Protein AF-A0A1H7I1H9-F1 (afdb_monomer)

Mean predicted aligned error: 9.85 Å

Radius of gyration: 23.79 Å; Cα contacts (8 Å, |Δi|>4): 154; chains: 1; bounding box: 62×58×61 Å

pLDDT: mean 84.15, std 16.09, range [34.62, 98.25]

Secondary structure (DSSP, 8-state):
---------SS-GGGS-HHHHHT-TTTHHHHHHHHHHHHHHHHHHHHHHHHHHHHHHHHHT--TTHHHHHHHHHHHHTEETTEE-HHHHHHHHHHHHHHH-S---HHHHHHHHHTS-----GGGGGGGGTT--HHHHHHHHHHHHHHHTTTSS--HHHHHHHHHHHHHTT--HHHHHHHHHHHH--

Foldseek 3Di:
DDDDDPPPPPDPPPPDDVVVLVPDPVCVVVVVVVVVVVVVVVVVVVVLLVVLLVVLCVLLVDDPDLLSLLLLLLLQLQDDPPDGNVLLLVLSQVLSCVSPVDNDDSVSSPVNSVSRDNDQALCSLLSVQPPDDPVSLLSSLVSSVRSNPRVHDHDPVSVVNSVSSCSSNVPDPVNVVVVVVVVVVD

Nearest PDB structures (foldseek):
  2h5n-assembly1_C  TM=6.038E-01  e=9.454E-01  Porphyromonas gingivalis
  2h5n-assembly1_B  TM=7.014E-01  e=1.534E+00  Porphyromonas gingivalis
  5iz2-assembly1_B  TM=3.028E-01  e=4.903E+00  Trichonephila clavipes
  3lrd-assembly1_B  TM=3.155E-01  e=5.402E+00  Euprosthenops australis

Sequence (186 aa):
MAGEGWHTSFLGPLSEPVWRWLDSPAMLPAIAIAVAVVGLCVLVAGNLRMRRRHARLAISGLRNGARFRVVDAMCHAVWDGRTINTVRVKRALQIARDTTGMDFTSMHMQEMAQRADRIIIPINFNWMREDLNREEKLLIFNATLSVLLADGPMGRSDRVFLRTLARGLRLGRTDLRALARLITTS

Organism: NCBI:txid188906

Solvent-accessible surface area (backbone atoms only — not comparable to full-atom values): 10703 Å² total; per-residue (Å²): 136,87,81,88,78,87,76,74,67,90,66,58,82,86,76,59,66,70,68,68,53,71,73,35,81,80,40,53,62,56,52,52,50,53,51,50,51,50,52,49,53,52,51,54,52,50,51,52,50,51,53,34,50,51,51,38,38,61,69,65,71,46,66,95,47,69,67,39,44,33,48,53,49,27,31,54,41,22,50,54,95,92,44,76,38,65,56,18,42,54,46,39,46,52,52,42,27,76,71,63,73,47,92,72,47,72,62,53,50,50,57,34,28,73,49,40,75,85,74,88,50,36,75,79,33,40,75,72,32,66,98,52,57,72,66,54,46,48,49,29,52,48,55,24,52,54,21,47,45,57,81,41,85,68,54,72,66,55,53,52,49,51,55,29,48,34,55,16,50,66,58,49,72,69,60,54,49,56,50,56,48,62,67,73,78,110

InterPro domains:
  IPR029024 TerB-like [SSF158682] (106-181)

Structure (mmCIF, N/CA/C/O backbone):
data_AF-A0A1H7I1H9-F1
#
_entry.id   AF-A0A1H7I1H9-F1
#
loop_
_atom_site.group_PDB
_atom_site.id
_atom_site.type_symbol
_atom_site.label_atom_id
_atom_site.label_alt_id
_atom_site.label_comp_id
_atom_site.label_asym_id
_atom_site.label_entity_id
_atom_site.label_seq_id
_atom_site.pdbx_PDB_ins_code
_atom_site.Cartn_x
_atom_site.Cartn_y
_atom_site.Cartn_z
_atom_site.occupancy
_atom_site.B_iso_or_equiv
_atom_site.auth_seq_id
_atom_site.auth_comp_id
_atom_site.auth_asym_id
_atom_site.auth_atom_id
_atom_site.pdbx_PDB_model_num
ATOM 1 N N . MET A 1 1 ? 37.834 43.389 -44.367 1.00 42.53 1 MET A N 1
ATOM 2 C CA . MET A 1 1 ? 38.328 42.005 -44.230 1.00 42.53 1 MET A CA 1
ATOM 3 C C . MET A 1 1 ? 37.518 41.339 -43.127 1.00 42.53 1 MET A C 1
ATOM 5 O O . MET A 1 1 ? 37.772 41.588 -41.959 1.00 42.53 1 MET A O 1
ATOM 9 N N . ALA A 1 2 ? 36.450 40.638 -43.519 1.00 39.50 2 ALA A N 1
ATOM 10 C CA . ALA A 1 2 ? 35.666 39.743 -42.661 1.00 39.50 2 ALA A CA 1
ATOM 11 C C . ALA A 1 2 ? 36.522 38.486 -42.394 1.00 39.50 2 ALA A C 1
ATOM 13 O O . ALA A 1 2 ? 37.281 38.107 -43.275 1.00 39.50 2 ALA A O 1
ATOM 14 N N . GLY A 1 3 ? 36.549 37.834 -41.235 1.00 44.22 3 GLY A N 1
ATOM 15 C CA . GLY A 1 3 ? 35.475 37.569 -40.283 1.00 44.22 3 GLY A CA 1
ATOM 16 C C . GLY A 1 3 ? 35.278 36.050 -40.233 1.00 44.22 3 GLY A C 1
ATOM 17 O O . GLY A 1 3 ? 34.223 35.567 -40.625 1.00 44.22 3 GLY A O 1
ATOM 18 N N . GLU A 1 4 ? 36.313 35.290 -39.854 1.00 46.25 4 GLU A N 1
ATOM 19 C CA . GLU A 1 4 ? 36.236 33.826 -39.767 1.00 46.25 4 GLU A CA 1
ATOM 20 C C . GLU A 1 4 ? 35.687 33.410 -38.399 1.00 46.25 4 GLU A C 1
ATOM 22 O O . GLU A 1 4 ? 36.326 33.555 -37.354 1.00 46.25 4 GLU A O 1
ATOM 27 N N . GLY A 1 5 ? 34.436 32.950 -38.430 1.00 42.06 5 GLY A N 1
ATOM 28 C CA . GLY A 1 5 ? 33.666 32.503 -37.283 1.00 42.06 5 GLY A CA 1
ATOM 29 C C . GLY A 1 5 ? 34.183 31.186 -36.717 1.00 42.06 5 GLY A C 1
ATOM 30 O O . GLY A 1 5 ? 34.097 30.133 -37.345 1.00 42.06 5 GLY A O 1
ATOM 31 N N . TRP A 1 6 ? 34.628 31.242 -35.468 1.00 45.03 6 TRP A N 1
ATOM 32 C CA . TRP A 1 6 ? 34.801 30.079 -34.613 1.00 45.03 6 TRP A CA 1
ATOM 33 C C . TRP A 1 6 ? 33.426 29.637 -34.102 1.00 45.03 6 TRP A C 1
ATOM 35 O O . TRP A 1 6 ? 33.011 29.995 -33.004 1.00 45.03 6 TRP A O 1
ATOM 45 N N . HIS A 1 7 ? 32.700 28.864 -34.908 1.00 47.22 7 HIS A N 1
ATOM 46 C CA . HIS A 1 7 ? 31.577 28.062 -34.425 1.00 47.22 7 HIS A CA 1
ATOM 47 C C . HIS A 1 7 ? 32.052 26.625 -34.214 1.00 47.22 7 HIS A C 1
ATOM 49 O O . HIS A 1 7 ? 31.756 25.718 -34.987 1.00 47.22 7 HIS A O 1
ATOM 55 N N . THR A 1 8 ? 32.808 26.407 -33.141 1.00 49.84 8 THR A N 1
ATOM 56 C CA . THR A 1 8 ? 32.900 25.076 -32.549 1.00 49.84 8 THR A CA 1
ATOM 57 C C . THR A 1 8 ? 31.542 24.775 -31.926 1.00 49.84 8 THR A C 1
ATOM 59 O O . THR A 1 8 ? 31.167 25.329 -30.893 1.00 49.84 8 THR A O 1
ATOM 62 N N . SER A 1 9 ? 30.755 23.934 -32.598 1.00 50.00 9 SER A N 1
ATOM 63 C CA . SER A 1 9 ? 29.510 23.397 -32.056 1.00 50.00 9 SER A CA 1
ATOM 64 C C . SER A 1 9 ? 29.816 22.674 -30.746 1.00 50.00 9 SER A C 1
ATOM 66 O O . SER A 1 9 ? 30.270 21.535 -30.728 1.00 50.00 9 SER A O 1
ATOM 68 N N . PHE A 1 10 ? 29.570 23.368 -29.637 1.00 53.66 10 PHE A N 1
ATOM 69 C CA . PHE A 1 10 ? 29.775 22.915 -28.257 1.00 53.66 10 PHE A CA 1
ATOM 70 C C . PHE A 1 10 ? 28.931 21.674 -27.898 1.00 53.66 10 PHE A C 1
ATOM 72 O O . PHE A 1 10 ? 29.123 21.035 -26.868 1.00 53.66 10 PHE A O 1
ATOM 79 N N . LEU A 1 11 ? 27.992 21.316 -28.773 1.00 49.50 11 LEU A N 1
ATOM 80 C CA . LEU A 1 11 ? 27.148 20.139 -28.703 1.00 49.50 11 LEU A CA 1
ATOM 81 C C . LEU A 1 11 ? 27.545 19.229 -29.863 1.00 49.50 11 LEU A C 1
ATOM 83 O O . LEU A 1 11 ? 27.107 19.440 -30.991 1.00 49.50 11 LEU A O 1
ATOM 87 N N . GLY A 1 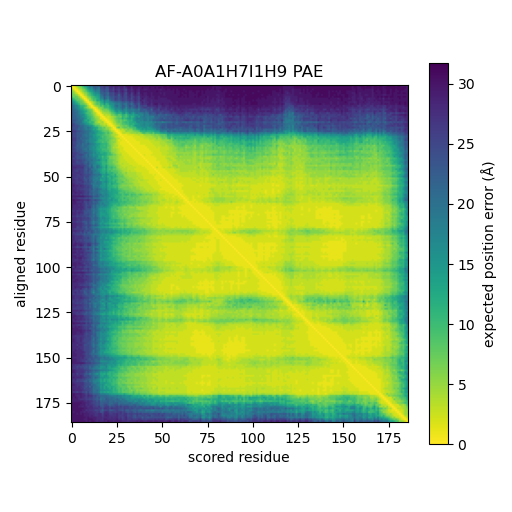12 ? 28.399 18.245 -29.587 1.00 61.34 12 GLY A N 1
ATOM 88 C CA . GLY A 1 12 ? 28.709 17.169 -30.525 1.00 61.34 12 GLY A CA 1
ATOM 89 C C . GLY A 1 12 ? 27.476 16.284 -30.820 1.00 61.34 12 GLY A C 1
ATOM 90 O O . GLY A 1 12 ? 26.373 16.800 -30.981 1.00 61.34 12 GLY A O 1
ATOM 91 N N . PRO A 1 13 ? 27.604 14.947 -30.862 1.00 55.22 13 PRO A N 1
ATOM 92 C CA . PRO A 1 13 ? 26.677 14.029 -31.547 1.00 55.22 13 PRO A CA 1
ATOM 93 C C . PRO A 1 13 ? 25.197 14.035 -31.103 1.00 55.22 13 PRO A C 1
ATOM 95 O O . PRO A 1 13 ? 24.354 13.372 -31.697 1.00 55.22 13 PRO A O 1
ATOM 98 N N . LEU A 1 14 ? 24.860 14.792 -30.065 1.00 55.66 14 LEU A N 1
ATOM 99 C CA . LEU A 1 14 ? 23.522 14.942 -29.504 1.00 55.66 14 LEU A CA 1
ATOM 100 C C . LEU A 1 14 ? 22.586 15.830 -30.347 1.00 55.66 14 LEU A C 1
ATOM 102 O O . LEU A 1 14 ? 21.412 15.952 -30.010 1.00 55.66 14 LEU A O 1
ATOM 106 N N . SER A 1 15 ? 23.091 16.458 -31.415 1.00 63.81 15 SER A N 1
ATOM 107 C CA . SER A 1 15 ? 22.298 17.246 -32.373 1.00 63.81 15 SER A CA 1
ATOM 108 C C . SER A 1 15 ? 21.836 16.450 -33.604 1.00 63.81 15 SER A C 1
ATOM 110 O O . SER A 1 15 ? 21.004 16.940 -34.368 1.00 63.81 15 SER A O 1
ATOM 112 N N . GLU A 1 16 ? 22.327 15.221 -33.797 1.00 59.50 16 GLU A N 1
ATOM 113 C CA . GLU A 1 16 ? 21.908 14.368 -34.911 1.00 59.50 16 GLU A CA 1
ATOM 114 C C . GLU A 1 16 ? 20.594 13.625 -34.594 1.00 59.50 16 GLU A C 1
ATOM 116 O O . GLU A 1 16 ? 20.398 13.154 -33.469 1.00 59.50 16 GLU A O 1
ATOM 121 N N . PRO A 1 17 ? 19.684 13.466 -35.574 1.00 70.56 17 PRO A N 1
ATOM 122 C CA . PRO A 1 17 ? 18.439 12.736 -35.373 1.00 70.56 17 PRO A CA 1
ATOM 123 C C . PRO A 1 17 ? 18.716 11.270 -35.010 1.00 70.56 17 PRO A C 1
ATOM 125 O O . PRO A 1 17 ? 19.469 10.582 -35.697 1.00 70.56 17 PRO A O 1
ATOM 128 N N . VAL A 1 18 ? 18.049 10.774 -33.959 1.00 64.50 18 VAL A N 1
ATOM 129 C CA . VAL A 1 18 ? 18.226 9.423 -33.376 1.00 64.50 18 VAL A CA 1
ATOM 130 C C . VAL A 1 18 ? 18.168 8.295 -34.423 1.00 64.50 18 VAL A C 1
ATOM 132 O O . VAL A 1 18 ? 18.828 7.273 -34.269 1.00 64.50 18 VAL A O 1
ATOM 135 N N . TRP A 1 19 ? 17.447 8.491 -35.529 1.00 66.56 19 TRP A N 1
ATOM 136 C CA . TRP A 1 19 ? 17.329 7.522 -36.623 1.00 66.56 19 TRP A CA 1
ATOM 137 C C . TRP A 1 19 ? 18.656 7.224 -37.344 1.00 66.56 19 TRP A C 1
ATOM 139 O O . TRP A 1 19 ? 18.896 6.074 -37.687 1.00 66.56 19 TRP A O 1
ATOM 149 N N . ARG A 1 20 ? 19.578 8.193 -37.471 1.00 66.19 20 ARG A N 1
ATOM 150 C CA . ARG A 1 20 ? 20.913 7.951 -38.069 1.00 66.19 20 ARG A CA 1
ATOM 151 C C . ARG A 1 20 ? 21.798 7.028 -37.230 1.00 66.19 20 ARG A C 1
ATOM 153 O O . ARG A 1 20 ? 22.670 6.348 -37.762 1.00 66.19 20 ARG A O 1
ATOM 160 N N . TRP A 1 21 ? 21.564 6.989 -35.921 1.00 58.25 21 TRP A N 1
ATOM 161 C CA . TRP A 1 21 ? 22.262 6.097 -34.995 1.00 58.25 21 TRP A CA 1
ATOM 162 C C . TRP A 1 21 ? 21.744 4.660 -35.095 1.00 58.25 21 TRP A C 1
ATOM 164 O O . TRP A 1 21 ? 22.510 3.718 -34.907 1.00 58.25 21 TRP A O 1
ATOM 174 N N . LEU A 1 22 ? 20.459 4.490 -35.422 1.00 60.19 22 LEU A N 1
ATOM 175 C CA . LEU A 1 22 ? 19.812 3.186 -35.592 1.00 60.19 22 LEU A CA 1
ATOM 176 C C . LEU A 1 22 ? 20.249 2.464 -36.879 1.00 60.19 22 LEU A C 1
ATOM 178 O O . LEU A 1 22 ? 20.269 1.236 -36.889 1.00 60.19 22 LEU A O 1
ATOM 182 N N . ASP A 1 23 ? 20.667 3.205 -37.911 1.00 65.50 23 ASP A N 1
ATOM 183 C CA . ASP A 1 23 ? 21.149 2.647 -39.186 1.00 65.50 23 ASP A CA 1
ATOM 184 C C . ASP A 1 23 ? 22.608 2.150 -39.136 1.00 65.50 23 ASP A C 1
ATOM 186 O O . ASP A 1 23 ? 23.081 1.489 -40.062 1.00 65.50 23 ASP A O 1
ATOM 190 N N . SER A 1 24 ? 23.347 2.431 -38.054 1.00 67.19 24 SER A N 1
ATOM 191 C CA . SER A 1 24 ? 24.727 1.961 -37.901 1.00 67.19 24 SER A CA 1
ATOM 192 C C . SER A 1 24 ? 24.777 0.531 -37.339 1.00 67.19 24 SER A C 1
ATOM 194 O O . SER A 1 24 ? 24.410 0.320 -36.179 1.00 67.19 24 SER A O 1
ATOM 196 N N . PRO A 1 25 ? 25.338 -0.461 -38.064 1.00 66.62 25 PRO A N 1
ATOM 197 C CA . PRO A 1 25 ? 25.427 -1.848 -37.588 1.00 66.62 25 PRO A CA 1
ATOM 198 C C . PRO A 1 25 ? 26.272 -2.002 -36.308 1.00 66.62 25 PRO A C 1
ATOM 200 O O . PRO A 1 25 ? 26.114 -2.974 -35.573 1.00 66.62 25 PRO A O 1
ATOM 203 N N . ALA A 1 26 ? 27.119 -1.016 -35.990 1.00 70.69 26 ALA A N 1
ATOM 204 C CA . ALA A 1 26 ? 27.898 -0.949 -34.752 1.00 70.69 26 ALA A CA 1
ATOM 205 C C . ALA A 1 26 ? 27.076 -0.558 -33.501 1.00 70.69 26 ALA A C 1
ATOM 207 O O . ALA A 1 26 ? 27.510 -0.821 -32.381 1.00 70.69 26 ALA A O 1
ATOM 208 N N . MET A 1 27 ? 25.892 0.048 -33.660 1.00 73.12 27 MET A N 1
ATOM 209 C CA . MET A 1 27 ? 25.020 0.487 -32.554 1.00 73.12 27 MET A CA 1
ATOM 210 C C . MET A 1 27 ? 24.032 -0.597 -32.100 1.00 73.12 27 MET A C 1
ATOM 212 O O . MET A 1 27 ? 23.623 -0.613 -30.938 1.00 73.12 27 MET A O 1
ATOM 216 N N . LEU A 1 28 ? 23.694 -1.547 -32.978 1.00 79.00 28 LEU A N 1
ATOM 217 C CA . LEU A 1 28 ? 22.831 -2.692 -32.668 1.00 79.00 28 LEU A CA 1
ATOM 218 C C . LEU A 1 28 ? 23.268 -3.491 -31.422 1.00 79.00 28 LEU A C 1
ATOM 220 O O . LEU A 1 28 ? 22.410 -3.735 -30.568 1.00 79.00 28 LEU A O 1
ATOM 224 N N . PRO A 1 29 ? 24.555 -3.864 -31.233 1.00 85.19 29 PRO A N 1
ATOM 225 C CA . PRO A 1 29 ? 24.975 -4.560 -30.016 1.00 85.19 29 PRO A CA 1
ATOM 226 C C . PRO A 1 29 ? 24.829 -3.690 -28.759 1.00 85.19 29 PRO A C 1
ATOM 228 O O . PRO A 1 29 ? 24.429 -4.199 -27.715 1.00 85.19 29 PRO A O 1
ATOM 231 N N . ALA A 1 30 ? 25.082 -2.380 -28.846 1.00 84.88 30 ALA A N 1
ATOM 232 C CA . ALA A 1 30 ? 24.924 -1.468 -27.711 1.00 84.88 30 ALA A CA 1
ATOM 233 C C . ALA A 1 30 ? 23.451 -1.335 -27.287 1.00 84.88 30 ALA A C 1
ATOM 235 O O . ALA A 1 30 ? 23.141 -1.386 -26.095 1.00 84.88 30 ALA A O 1
ATOM 236 N N . ILE A 1 31 ? 22.534 -1.241 -28.255 1.00 86.56 31 ILE A N 1
ATOM 237 C CA . ILE A 1 31 ? 21.087 -1.230 -28.003 1.00 86.56 31 ILE A CA 1
ATOM 238 C C . ILE A 1 31 ? 20.642 -2.567 -27.401 1.00 86.56 31 ILE A C 1
ATOM 240 O O . ILE A 1 31 ? 19.917 -2.574 -26.406 1.00 86.56 31 ILE A O 1
ATOM 244 N N . ALA A 1 32 ? 21.102 -3.696 -27.947 1.00 88.06 32 ALA A N 1
ATOM 245 C CA . ALA A 1 32 ? 20.774 -5.021 -27.426 1.00 88.06 32 ALA A CA 1
ATOM 246 C C . ALA A 1 32 ? 21.232 -5.197 -25.968 1.00 88.06 32 ALA A C 1
ATOM 248 O O . ALA A 1 32 ? 20.459 -5.669 -25.134 1.00 88.06 32 ALA A O 1
ATOM 249 N N . ILE A 1 33 ? 22.450 -4.751 -25.635 1.00 92.31 33 ILE A N 1
ATOM 250 C CA . ILE A 1 33 ? 22.964 -4.753 -24.259 1.00 92.31 33 ILE A CA 1
ATOM 251 C C . ILE A 1 33 ? 22.106 -3.854 -23.363 1.00 92.31 33 ILE A C 1
ATOM 253 O O . ILE A 1 33 ? 21.703 -4.284 -22.283 1.00 92.31 33 ILE A O 1
ATOM 257 N N . ALA A 1 34 ? 21.778 -2.635 -23.800 1.00 91.12 34 ALA A N 1
ATOM 258 C CA . ALA A 1 34 ? 20.946 -1.721 -23.018 1.00 91.12 34 ALA A CA 1
ATOM 259 C C . ALA A 1 34 ? 19.561 -2.321 -22.719 1.00 91.12 34 ALA A C 1
ATOM 261 O O . ALA A 1 34 ? 19.105 -2.292 -21.575 1.00 91.12 34 ALA A O 1
ATOM 262 N N . VAL A 1 35 ? 18.918 -2.931 -23.717 1.00 93.06 35 VAL A N 1
ATOM 263 C CA . VAL A 1 35 ? 17.632 -3.623 -23.551 1.00 93.06 35 VAL A CA 1
ATOM 264 C C . VAL A 1 35 ? 17.765 -4.813 -22.601 1.00 93.06 35 VAL A C 1
ATOM 266 O O . VAL A 1 35 ? 16.929 -4.968 -21.710 1.00 93.06 35 VAL A O 1
ATOM 269 N N . ALA A 1 36 ? 18.822 -5.621 -22.728 1.00 93.62 36 ALA A N 1
ATOM 270 C CA . ALA A 1 36 ? 19.070 -6.754 -21.839 1.00 93.62 36 ALA A CA 1
ATOM 271 C C . ALA A 1 36 ? 19.268 -6.308 -20.379 1.00 93.62 36 ALA A C 1
ATOM 273 O O . ALA A 1 36 ? 18.682 -6.895 -19.468 1.00 93.62 36 ALA A O 1
ATOM 274 N N . VAL A 1 37 ? 20.024 -5.230 -20.152 1.00 95.50 37 VAL A N 1
ATOM 275 C CA . VAL A 1 37 ? 20.238 -4.644 -18.819 1.00 95.50 37 VAL A CA 1
ATOM 276 C C . VAL A 1 37 ? 18.927 -4.117 -18.236 1.00 95.50 37 VAL A C 1
ATOM 278 O O . VAL A 1 37 ? 18.611 -4.405 -17.081 1.00 95.50 37 VAL A O 1
ATOM 281 N N . VAL A 1 38 ? 18.122 -3.394 -19.020 1.00 94.50 38 VAL A N 1
ATOM 282 C CA . VAL A 1 38 ? 16.801 -2.918 -18.576 1.00 94.50 38 VAL A CA 1
ATOM 283 C C . VAL A 1 38 ? 15.881 -4.096 -18.244 1.00 94.50 38 VAL A C 1
ATOM 285 O O . VAL A 1 38 ? 15.242 -4.090 -17.190 1.00 94.50 38 VAL A O 1
ATOM 288 N N . GLY A 1 39 ? 15.851 -5.128 -19.090 1.00 92.81 39 GLY A N 1
ATOM 289 C CA . GLY A 1 39 ? 15.078 -6.349 -18.859 1.00 92.81 39 GLY A CA 1
ATOM 290 C C . GLY A 1 39 ? 15.475 -7.051 -17.560 1.00 92.81 39 GLY A C 1
ATOM 291 O O . GLY A 1 39 ? 14.609 -7.376 -16.743 1.00 92.81 39 GLY A O 1
ATOM 292 N N . LEU A 1 40 ? 16.779 -7.203 -17.315 1.00 95.00 40 LEU A N 1
ATOM 293 C CA . LEU A 1 40 ? 17.305 -7.776 -16.077 1.00 95.00 40 LEU A CA 1
ATOM 294 C C . LEU A 1 40 ? 16.917 -6.935 -14.853 1.00 95.00 40 LEU A C 1
ATOM 296 O O . LEU A 1 40 ? 16.439 -7.483 -13.860 1.00 95.00 40 LEU A O 1
ATOM 300 N N . CYS A 1 41 ? 17.050 -5.609 -14.925 1.00 90.94 41 CYS A N 1
ATOM 301 C CA . CYS A 1 41 ? 16.656 -4.700 -13.847 1.00 90.94 41 CYS A CA 1
ATOM 302 C C . CYS A 1 41 ? 15.164 -4.821 -13.501 1.00 90.94 41 CYS A C 1
ATOM 304 O O . CYS A 1 41 ? 14.808 -4.888 -12.322 1.00 90.94 41 CYS A O 1
ATOM 306 N N . VAL A 1 42 ? 14.287 -4.889 -14.509 1.00 89.50 42 VAL A N 1
ATOM 307 C CA . VAL A 1 42 ? 12.841 -5.081 -14.310 1.00 89.50 42 VAL A CA 1
ATOM 308 C C . VAL A 1 42 ? 12.553 -6.435 -13.659 1.00 89.50 42 VAL A C 1
ATOM 310 O O . VAL A 1 42 ? 11.763 -6.495 -12.714 1.00 89.50 42 VAL A O 1
ATOM 313 N N . LEU A 1 43 ? 13.219 -7.506 -14.102 1.00 91.19 43 LEU A N 1
ATOM 314 C CA . LEU A 1 43 ? 13.042 -8.854 -13.557 1.00 91.19 43 LEU A CA 1
ATOM 315 C C . LEU A 1 43 ? 13.502 -8.943 -12.095 1.00 91.19 43 LEU A C 1
ATOM 317 O O . LEU A 1 43 ? 12.765 -9.442 -11.242 1.00 91.19 43 LEU A O 1
ATOM 321 N N . VAL A 1 44 ? 14.680 -8.399 -11.780 1.00 90.75 44 VAL A N 1
ATOM 322 C CA . VAL A 1 44 ? 15.212 -8.348 -10.409 1.00 90.75 44 VAL A CA 1
ATOM 323 C C . VAL A 1 44 ? 14.293 -7.525 -9.506 1.00 90.75 44 VAL A C 1
ATOM 325 O O . VAL A 1 44 ? 13.927 -7.984 -8.420 1.00 90.75 44 VAL A O 1
ATOM 328 N N . ALA A 1 45 ? 13.853 -6.345 -9.956 1.00 87.00 45 ALA A N 1
ATOM 329 C CA . ALA A 1 45 ? 12.921 -5.510 -9.203 1.00 87.00 45 ALA A CA 1
ATOM 330 C C . ALA A 1 45 ? 11.578 -6.221 -8.967 1.00 87.00 45 ALA A C 1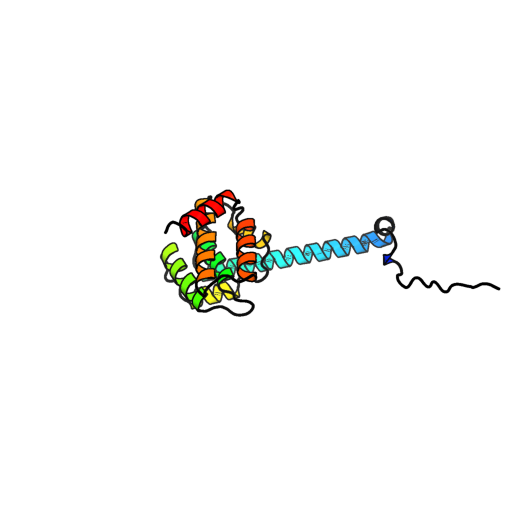
ATOM 332 O O . ALA A 1 45 ? 11.048 -6.178 -7.855 1.00 87.00 45 ALA A O 1
ATOM 333 N N . GLY A 1 46 ? 11.044 -6.911 -9.979 1.00 86.19 46 GLY A N 1
ATOM 334 C CA . GLY A 1 46 ? 9.826 -7.713 -9.870 1.00 86.19 46 GLY A CA 1
ATOM 335 C C . GLY A 1 46 ? 9.956 -8.838 -8.843 1.00 86.19 46 GLY A C 1
ATOM 336 O O . GLY A 1 46 ? 9.113 -8.964 -7.954 1.00 86.19 46 GLY A O 1
ATOM 337 N N . ASN A 1 47 ? 11.050 -9.601 -8.895 1.00 89.00 47 ASN A N 1
ATOM 338 C CA . ASN A 1 47 ? 11.300 -10.700 -7.962 1.00 89.00 47 ASN A CA 1
ATOM 339 C C . ASN A 1 47 ? 11.461 -10.204 -6.514 1.00 89.00 47 ASN A C 1
ATOM 341 O O . ASN A 1 47 ? 10.881 -10.766 -5.584 1.00 89.00 47 ASN A O 1
ATOM 345 N N . LEU A 1 48 ? 12.188 -9.101 -6.306 1.00 88.25 48 LEU A N 1
ATOM 346 C CA . LEU A 1 48 ? 12.328 -8.487 -4.983 1.00 88.25 48 LEU A CA 1
ATOM 347 C C . LEU A 1 48 ? 10.979 -8.033 -4.411 1.00 88.25 48 LEU A C 1
ATOM 349 O O . LEU A 1 48 ? 10.711 -8.262 -3.231 1.00 88.25 48 LEU A O 1
ATOM 353 N N . ARG A 1 49 ? 10.111 -7.435 -5.235 1.00 86.94 49 ARG A N 1
ATOM 354 C CA . ARG A 1 49 ? 8.755 -7.032 -4.821 1.00 86.94 49 ARG A CA 1
ATOM 355 C C . ARG A 1 49 ? 7.904 -8.233 -4.426 1.00 86.94 49 ARG A C 1
ATOM 357 O O . ARG A 1 49 ? 7.245 -8.197 -3.387 1.00 86.94 49 ARG A O 1
ATOM 364 N N . MET A 1 50 ? 7.968 -9.315 -5.201 1.00 87.75 50 MET A N 1
ATOM 365 C CA . MET A 1 50 ? 7.273 -10.561 -4.873 1.00 87.75 50 MET A CA 1
ATOM 366 C C . MET A 1 50 ? 7.758 -11.138 -3.544 1.00 87.75 50 MET A C 1
ATOM 368 O O . MET A 1 50 ? 6.941 -11.415 -2.668 1.00 87.75 50 MET A O 1
ATOM 372 N N . ARG A 1 51 ? 9.077 -11.228 -3.327 1.00 89.50 51 ARG A N 1
ATOM 373 C CA . ARG A 1 51 ? 9.652 -11.685 -2.049 1.00 89.50 51 ARG A CA 1
ATOM 374 C C . ARG A 1 51 ? 9.189 -10.838 -0.865 1.00 89.50 51 ARG A C 1
ATOM 376 O O . ARG A 1 51 ? 8.784 -11.383 0.159 1.00 89.50 51 ARG A O 1
ATOM 383 N N . ARG A 1 52 ? 9.193 -9.510 -1.011 1.00 90.12 52 ARG A N 1
ATOM 384 C CA . ARG A 1 52 ? 8.693 -8.589 0.022 1.00 90.12 52 ARG A CA 1
ATOM 385 C C . ARG A 1 52 ? 7.219 -8.825 0.328 1.00 90.12 52 ARG A C 1
ATOM 387 O O . ARG A 1 52 ? 6.850 -8.883 1.496 1.00 90.12 52 ARG A O 1
ATOM 394 N N . ARG A 1 53 ? 6.386 -9.014 -0.697 1.00 90.25 53 ARG A N 1
ATOM 395 C CA . ARG A 1 53 ? 4.966 -9.343 -0.524 1.00 90.25 53 ARG A CA 1
ATOM 396 C C . ARG A 1 53 ? 4.774 -10.682 0.187 1.00 90.25 53 ARG A C 1
ATOM 398 O O . ARG A 1 53 ? 3.956 -10.751 1.096 1.00 90.25 53 ARG A O 1
ATOM 405 N N . HIS A 1 54 ? 5.533 -11.715 -0.175 1.00 91.31 54 HIS A N 1
ATOM 406 C CA . HIS A 1 54 ? 5.491 -13.007 0.518 1.00 91.31 54 HIS A CA 1
ATOM 407 C C . HIS A 1 54 ? 5.869 -12.882 1.995 1.00 91.31 54 HIS A C 1
ATOM 409 O O . HIS A 1 54 ? 5.197 -13.465 2.839 1.00 91.31 54 HIS A O 1
ATOM 415 N N . ALA A 1 55 ? 6.875 -12.069 2.322 1.00 92.19 55 ALA A N 1
ATOM 416 C CA . ALA A 1 55 ? 7.223 -11.798 3.712 1.00 92.19 55 ALA A CA 1
ATOM 417 C C . ALA A 1 55 ? 6.077 -11.097 4.464 1.00 92.19 55 ALA A C 1
ATOM 419 O O . ALA A 1 55 ? 5.748 -11.495 5.575 1.00 92.19 55 ALA A O 1
ATOM 420 N N . ARG A 1 56 ? 5.421 -10.099 3.855 1.00 94.00 56 ARG A N 1
ATOM 421 C CA . ARG A 1 56 ? 4.262 -9.422 4.470 1.00 94.00 56 ARG A CA 1
ATOM 422 C C . ARG A 1 56 ? 3.062 -10.353 4.642 1.00 94.00 56 ARG A C 1
ATOM 424 O O . ARG A 1 56 ? 2.411 -10.298 5.678 1.00 94.00 56 ARG A O 1
ATOM 431 N N . LEU A 1 57 ? 2.804 -11.232 3.671 1.00 92.88 57 LEU A N 1
ATOM 432 C CA . LEU A 1 57 ? 1.803 -12.297 3.789 1.00 92.88 57 LEU A CA 1
ATOM 433 C C . LEU A 1 57 ? 2.106 -13.198 4.991 1.00 92.88 57 LEU A C 1
ATOM 435 O O . LEU A 1 57 ? 1.228 -13.394 5.826 1.00 92.88 57 LEU A O 1
ATOM 439 N N . ALA A 1 58 ? 3.348 -13.674 5.112 1.00 92.75 58 ALA A N 1
ATOM 440 C CA . ALA A 1 58 ? 3.775 -14.528 6.217 1.00 92.75 58 ALA A CA 1
ATOM 441 C C . ALA A 1 58 ? 3.616 -13.841 7.583 1.00 92.75 58 ALA A C 1
ATOM 443 O O . ALA A 1 58 ? 3.034 -14.432 8.485 1.00 92.75 58 ALA A O 1
ATOM 444 N N . ILE A 1 59 ? 4.049 -12.580 7.713 1.00 92.88 59 ILE A N 1
ATOM 445 C CA . ILE A 1 59 ? 3.894 -11.793 8.952 1.00 92.88 59 ILE A CA 1
ATOM 446 C C . ILE A 1 59 ? 2.417 -11.599 9.300 1.00 92.88 59 ILE A C 1
ATOM 448 O O . ILE A 1 59 ? 2.033 -11.684 10.461 1.00 92.88 59 ILE A O 1
ATOM 452 N N . SER A 1 60 ? 1.575 -11.338 8.298 1.00 92.38 60 SER A N 1
ATOM 453 C CA . SER A 1 60 ? 0.152 -11.100 8.535 1.00 92.38 60 SER A CA 1
ATOM 454 C C . SER A 1 60 ? -0.612 -12.345 8.990 1.00 92.38 60 SER A C 1
ATOM 456 O O . SER A 1 60 ? -1.701 -12.215 9.538 1.00 92.38 60 SER A O 1
ATOM 458 N N . GLY A 1 61 ? -0.103 -13.546 8.690 1.00 92.75 61 GLY A N 1
ATOM 459 C CA . GLY A 1 61 ? -0.836 -14.804 8.861 1.00 92.75 61 GL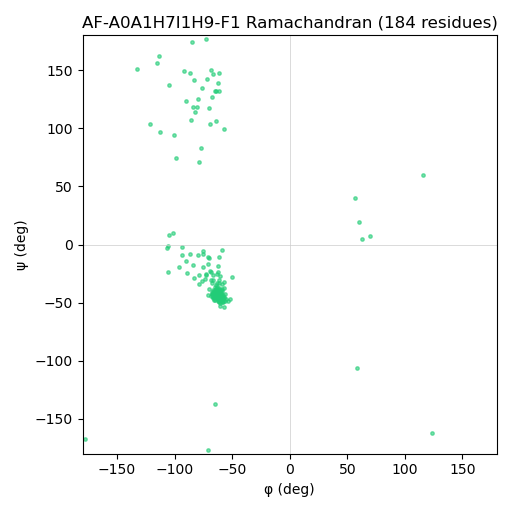Y A CA 1
ATOM 460 C C . GLY A 1 61 ? -2.102 -14.922 7.996 1.00 92.75 61 GLY A C 1
ATOM 461 O O . GLY A 1 61 ? -2.843 -15.896 8.112 1.00 92.75 61 GLY A O 1
ATOM 462 N N . LEU A 1 62 ? -2.372 -13.949 7.118 1.00 92.88 62 LEU A N 1
ATOM 463 C CA . LEU A 1 62 ? -3.553 -13.923 6.265 1.00 92.88 62 LEU A CA 1
ATOM 464 C C . LEU A 1 62 ? -3.317 -14.695 4.970 1.00 92.88 62 LEU A C 1
ATOM 466 O O . LEU A 1 62 ? -2.242 -14.671 4.367 1.00 92.88 62 LEU A O 1
ATOM 470 N N . ARG A 1 63 ? -4.390 -15.303 4.461 1.00 91.56 63 ARG A N 1
ATOM 471 C CA . ARG A 1 63 ? -4.420 -15.786 3.079 1.00 91.56 63 ARG A CA 1
ATOM 472 C C . ARG A 1 63 ? -4.377 -14.601 2.116 1.00 91.56 63 ARG A C 1
ATOM 474 O O . ARG A 1 63 ? -4.958 -13.545 2.372 1.00 91.56 63 ARG A O 1
ATOM 481 N N . ASN A 1 64 ? -3.739 -14.805 0.967 1.00 89.56 64 ASN A N 1
ATOM 482 C CA . ASN A 1 64 ? -3.733 -13.821 -0.109 1.00 89.56 64 ASN A CA 1
ATOM 483 C C . ASN A 1 64 ? -5.160 -13.624 -0.652 1.00 89.56 64 ASN A C 1
ATOM 485 O O . ASN A 1 64 ? -5.690 -14.492 -1.337 1.00 89.56 64 ASN A O 1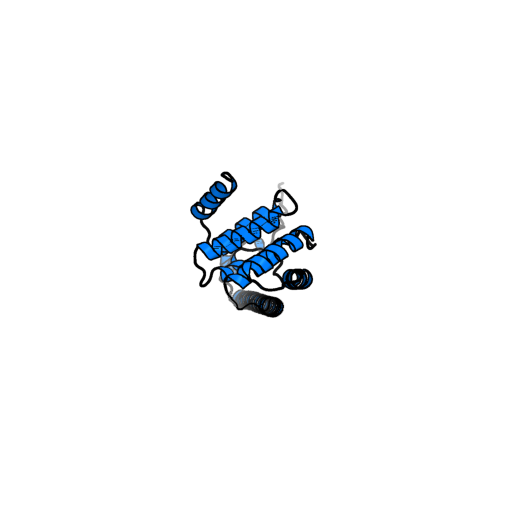
ATOM 489 N N . GLY A 1 65 ? -5.774 -12.488 -0.325 1.00 91.25 65 GLY A N 1
ATOM 490 C CA . GLY A 1 65 ? -7.161 -12.156 -0.658 1.00 91.25 65 GLY A CA 1
ATOM 491 C C . GLY A 1 65 ? -7.528 -10.749 -0.180 1.00 91.25 65 GLY A C 1
ATOM 492 O O . GLY A 1 65 ? -6.643 -9.982 0.209 1.00 91.25 65 GLY A O 1
ATOM 493 N N . ALA A 1 66 ? -8.819 -10.407 -0.189 1.00 92.31 66 ALA A N 1
ATOM 494 C CA . ALA A 1 66 ? -9.307 -9.065 0.150 1.00 92.31 66 ALA A CA 1
ATOM 495 C C . ALA A 1 66 ? -8.805 -8.568 1.517 1.00 92.31 66 ALA A C 1
ATOM 497 O O . ALA A 1 66 ? -8.225 -7.489 1.605 1.00 92.31 66 ALA A O 1
ATOM 498 N N . ARG A 1 67 ? -8.930 -9.397 2.563 1.00 94.31 67 ARG A N 1
ATOM 499 C CA . ARG A 1 67 ? -8.482 -9.072 3.931 1.00 94.31 67 ARG A CA 1
ATOM 500 C C . ARG A 1 67 ? -6.999 -8.708 3.994 1.00 94.31 67 ARG A C 1
ATOM 502 O O . ARG A 1 67 ? -6.650 -7.671 4.547 1.00 94.31 67 ARG A O 1
ATOM 509 N N . PHE A 1 68 ? -6.135 -9.517 3.376 1.00 95.31 68 PHE A N 1
ATOM 510 C CA . PHE A 1 68 ? -4.706 -9.208 3.294 1.00 95.31 68 PHE A CA 1
ATOM 511 C C . PHE A 1 68 ? -4.459 -7.886 2.567 1.00 95.31 68 PHE A C 1
ATOM 513 O O . PHE A 1 68 ? -3.679 -7.072 3.038 1.00 95.31 68 PHE A O 1
ATOM 520 N N . ARG A 1 69 ? -5.140 -7.642 1.445 1.00 95.31 69 ARG A N 1
ATOM 521 C CA . ARG A 1 69 ? -4.935 -6.436 0.628 1.00 95.31 69 ARG A CA 1
ATOM 522 C C . ARG A 1 69 ? -5.379 -5.157 1.333 1.00 95.31 69 ARG A C 1
ATOM 524 O O . ARG A 1 69 ? -4.743 -4.126 1.140 1.00 95.31 69 ARG A O 1
ATOM 531 N N . VAL A 1 70 ? -6.418 -5.227 2.170 1.00 95.88 70 VAL A N 1
ATOM 532 C CA . VAL A 1 70 ? -6.816 -4.122 3.058 1.00 95.88 70 VAL A CA 1
ATOM 533 C C . VAL A 1 70 ? -5.674 -3.790 4.017 1.00 95.88 70 VAL A C 1
ATOM 535 O O . VAL A 1 70 ? -5.233 -2.643 4.067 1.00 95.88 70 VAL A O 1
ATOM 538 N N . VAL A 1 71 ? -5.149 -4.793 4.728 1.00 96.69 71 VAL A N 1
ATOM 539 C CA . VAL A 1 71 ? -4.034 -4.609 5.672 1.00 96.69 71 VAL A CA 1
ATOM 540 C C . VAL A 1 71 ? -2.774 -4.116 4.954 1.00 96.69 71 VAL A C 1
ATOM 542 O O . VAL A 1 71 ? -2.155 -3.150 5.395 1.00 96.69 71 VAL A O 1
ATOM 545 N N . ASP A 1 72 ? -2.436 -4.709 3.809 1.00 95.75 72 ASP A N 1
ATOM 546 C CA . ASP A 1 72 ? -1.243 -4.361 3.036 1.00 95.75 72 ASP A CA 1
ATOM 547 C C . ASP A 1 72 ? -1.288 -2.914 2.531 1.00 95.75 72 ASP A C 1
ATOM 549 O O . ASP A 1 72 ? -0.299 -2.191 2.635 1.00 95.75 72 ASP A O 1
ATOM 553 N N . ALA A 1 73 ? -2.444 -2.444 2.049 1.00 96.00 73 ALA A N 1
ATOM 554 C CA . ALA A 1 73 ? -2.612 -1.054 1.630 1.00 96.00 73 ALA A CA 1
ATOM 555 C C . ALA A 1 73 ? -2.423 -0.069 2.796 1.00 96.00 73 ALA A C 1
ATOM 557 O O . ALA A 1 73 ? -1.748 0.953 2.638 1.00 96.00 73 ALA A O 1
ATOM 558 N N . MET A 1 74 ? -2.934 -0.398 3.989 1.00 96.94 74 MET A N 1
ATOM 559 C CA . MET A 1 74 ? -2.714 0.415 5.189 1.00 96.94 74 MET A CA 1
ATOM 560 C C . MET A 1 74 ? -1.235 0.463 5.592 1.00 96.94 74 MET A C 1
ATOM 562 O O . MET A 1 74 ? -0.759 1.516 6.009 1.00 96.94 74 MET A O 1
ATOM 566 N N . CYS A 1 75 ? -0.471 -0.616 5.401 1.00 96.06 75 CYS A N 1
ATOM 567 C CA . CYS A 1 75 ? 0.975 -0.626 5.652 1.00 96.06 75 CYS A CA 1
ATOM 568 C C . CYS A 1 75 ? 1.758 0.360 4.765 1.00 96.06 75 CYS A C 1
ATOM 570 O O . CYS A 1 75 ? 2.834 0.808 5.159 1.00 96.06 75 CYS A O 1
ATOM 572 N N . HIS A 1 76 ? 1.230 0.739 3.598 1.00 95.31 76 HIS A N 1
ATOM 573 C CA . HIS A 1 76 ? 1.782 1.849 2.817 1.00 95.31 76 HIS A CA 1
ATOM 574 C C . HIS A 1 76 ? 1.352 3.219 3.367 1.00 95.31 76 HIS A C 1
ATOM 576 O O . HIS A 1 76 ? 2.139 4.161 3.321 1.00 95.31 76 HIS A O 1
ATOM 582 N N . ALA A 1 77 ? 0.138 3.332 3.913 1.00 95.56 77 ALA A N 1
ATOM 583 C CA . ALA A 1 77 ? -0.431 4.585 4.415 1.00 95.56 77 ALA A CA 1
ATOM 584 C C . ALA A 1 77 ? 0.185 5.082 5.731 1.00 95.56 77 ALA A C 1
ATOM 586 O O . ALA A 1 77 ? 0.153 6.279 6.007 1.00 95.56 77 ALA A O 1
ATOM 587 N N . VAL A 1 78 ? 0.747 4.188 6.550 1.00 96.56 78 VAL A N 1
ATOM 588 C CA . VAL A 1 78 ? 1.349 4.571 7.842 1.00 96.56 78 VAL A CA 1
ATOM 589 C C . VAL A 1 78 ? 2.649 5.368 7.711 1.00 96.56 78 VAL A C 1
ATOM 591 O O . VAL A 1 78 ? 3.137 5.900 8.706 1.00 96.56 78 VAL A O 1
ATOM 594 N N . TRP A 1 79 ? 3.229 5.444 6.513 1.00 94.88 79 TRP A N 1
ATOM 595 C CA . TRP A 1 79 ? 4.428 6.233 6.260 1.00 94.88 79 TRP A CA 1
ATOM 596 C C . TRP A 1 79 ? 4.100 7.723 6.169 1.00 94.88 79 TRP A C 1
ATOM 598 O O . TRP A 1 79 ? 3.186 8.122 5.449 1.00 94.88 79 TRP A O 1
ATOM 608 N N . ASP A 1 80 ? 4.914 8.535 6.836 1.00 90.31 80 ASP A N 1
ATOM 609 C CA . ASP A 1 80 ? 5.004 9.975 6.624 1.00 90.31 80 ASP A CA 1
ATOM 610 C C . ASP A 1 80 ? 6.451 10.319 6.239 1.00 90.31 80 ASP A C 1
ATOM 612 O O . ASP A 1 80 ? 7.392 10.244 7.033 1.00 90.31 80 ASP A O 1
ATOM 616 N N . GLY A 1 81 ? 6.668 10.567 4.947 1.00 86.75 81 GLY A N 1
ATOM 617 C CA . GLY A 1 81 ? 8.008 10.723 4.387 1.00 86.75 81 GLY A CA 1
ATOM 618 C C . GLY A 1 81 ? 8.889 9.483 4.605 1.00 86.75 81 GLY A C 1
ATOM 619 O O . GLY A 1 81 ? 8.746 8.475 3.913 1.00 86.75 81 GLY A O 1
ATOM 620 N N . ARG A 1 82 ? 9.858 9.582 5.526 1.00 88.25 82 ARG A N 1
ATOM 621 C CA . ARG A 1 82 ? 10.828 8.512 5.843 1.00 88.25 82 ARG A CA 1
ATOM 622 C C . ARG A 1 82 ? 10.574 7.827 7.183 1.00 88.25 82 ARG A C 1
ATOM 624 O O . ARG A 1 82 ? 11.307 6.893 7.511 1.00 88.25 82 ARG A O 1
ATOM 631 N N . THR A 1 83 ? 9.579 8.269 7.943 1.00 93.06 83 THR A N 1
ATOM 632 C CA . THR A 1 83 ? 9.258 7.740 9.269 1.00 93.06 83 THR A CA 1
ATOM 633 C C . THR A 1 83 ? 7.887 7.070 9.256 1.00 93.06 83 THR A C 1
ATOM 635 O O . THR A 1 83 ? 7.046 7.330 8.396 1.00 93.06 83 THR A O 1
ATOM 638 N N . ILE A 1 84 ? 7.680 6.143 10.190 1.00 94.94 84 ILE A N 1
ATOM 639 C CA . ILE A 1 84 ? 6.374 5.520 10.405 1.00 94.94 84 ILE A CA 1
ATOM 640 C C . ILE A 1 84 ? 5.628 6.367 11.432 1.00 94.94 84 ILE A C 1
ATOM 642 O O . ILE A 1 84 ? 6.116 6.559 12.545 1.00 94.94 84 ILE A O 1
ATOM 646 N N . ASN A 1 85 ? 4.440 6.842 11.069 1.00 96.25 85 ASN A N 1
ATOM 647 C CA . ASN A 1 85 ? 3.585 7.605 11.962 1.00 96.25 85 ASN A CA 1
ATOM 648 C C . ASN A 1 85 ? 2.825 6.656 12.907 1.00 96.25 85 ASN A C 1
ATOM 650 O O . ASN A 1 85 ? 2.024 5.821 12.479 1.00 96.25 85 ASN A O 1
ATOM 654 N N . THR A 1 86 ? 3.058 6.790 14.212 1.00 96.75 86 THR A N 1
ATOM 655 C CA . THR A 1 86 ? 2.480 5.913 15.244 1.00 96.75 86 THR A CA 1
ATOM 656 C C . THR A 1 86 ? 0.966 6.075 15.402 1.00 96.75 86 THR A C 1
ATOM 658 O O . THR A 1 86 ? 0.282 5.092 15.692 1.00 96.75 86 THR A O 1
ATOM 661 N N . VAL A 1 87 ? 0.419 7.269 15.153 1.00 97.50 87 VAL A N 1
ATOM 662 C CA . VAL A 1 87 ? -1.030 7.528 15.153 1.00 97.50 87 VAL A CA 1
ATOM 663 C C . VAL A 1 87 ? -1.691 6.774 14.001 1.00 97.50 87 VAL A C 1
ATOM 665 O O . VAL A 1 87 ? -2.664 6.045 14.211 1.00 97.50 87 VAL A O 1
ATOM 668 N N . ARG A 1 88 ? -1.099 6.849 12.801 1.00 97.75 88 ARG A N 1
ATOM 669 C CA . ARG A 1 88 ? -1.550 6.077 11.634 1.00 97.75 88 ARG A CA 1
ATOM 670 C C . ARG A 1 88 ? -1.448 4.569 11.881 1.00 97.75 88 ARG A C 1
ATOM 672 O O . ARG A 1 88 ? -2.379 3.840 11.547 1.00 97.75 88 ARG A O 1
ATOM 679 N N . VAL A 1 89 ? -0.376 4.092 12.525 1.00 98.00 89 VAL A N 1
ATOM 680 C CA . VAL A 1 89 ? -0.237 2.673 12.920 1.00 98.00 89 VAL A CA 1
ATOM 681 C C . VAL A 1 89 ? -1.350 2.244 13.870 1.00 98.00 89 VAL A C 1
ATOM 683 O O . VAL A 1 89 ? -1.954 1.198 13.648 1.00 98.00 89 VAL A O 1
ATOM 686 N N . LYS A 1 90 ? -1.662 3.041 14.899 1.00 98.00 90 LYS A N 1
ATOM 687 C CA . LYS A 1 90 ? -2.743 2.729 15.845 1.00 98.00 90 LYS A CA 1
ATOM 688 C C . LYS A 1 90 ? -4.090 2.610 15.130 1.00 98.00 90 LYS A C 1
ATOM 690 O O . LYS A 1 90 ? -4.845 1.677 15.403 1.00 98.00 90 LYS A O 1
ATOM 695 N N . ARG A 1 91 ? -4.372 3.507 14.179 1.00 98.25 91 ARG A N 1
ATOM 696 C CA . ARG A 1 91 ? -5.597 3.439 13.374 1.00 98.25 91 ARG A CA 1
ATOM 697 C C . ARG A 1 91 ? -5.622 2.216 12.458 1.00 98.25 91 ARG A C 1
ATOM 699 O O . ARG A 1 91 ? -6.633 1.522 12.402 1.00 98.25 91 ARG A O 1
ATOM 706 N N . ALA A 1 92 ? -4.516 1.929 11.778 1.00 98.06 92 ALA A N 1
ATOM 707 C CA . ALA A 1 92 ? -4.399 0.767 10.905 1.00 98.06 92 ALA A CA 1
ATOM 708 C C . ALA A 1 92 ? -4.574 -0.548 11.682 1.00 98.06 92 ALA A C 1
ATOM 710 O O . ALA A 1 92 ? -5.246 -1.458 11.208 1.00 98.06 92 ALA A O 1
ATOM 711 N N . LEU A 1 93 ? -4.023 -0.623 12.897 1.00 97.94 93 LEU A N 1
ATOM 712 C CA . LEU A 1 93 ? -4.168 -1.761 13.799 1.00 97.94 93 LEU A CA 1
ATOM 713 C C . LEU A 1 93 ? -5.628 -2.005 14.193 1.00 97.94 93 LEU A C 1
ATOM 715 O O . LEU A 1 93 ? -6.085 -3.145 14.156 1.00 97.94 93 LEU A O 1
ATOM 719 N N . GLN A 1 94 ? -6.356 -0.943 14.550 1.00 97.75 94 GLN A N 1
ATOM 720 C CA . GLN A 1 94 ? -7.781 -1.031 14.868 1.00 97.75 94 GLN A CA 1
ATOM 721 C C . GLN A 1 94 ? -8.561 -1.620 13.686 1.00 97.75 94 GLN A C 1
ATOM 723 O O . GLN A 1 94 ? -9.206 -2.652 13.826 1.00 97.75 94 GLN A O 1
ATOM 728 N N . ILE A 1 95 ? -8.407 -1.031 12.495 1.00 97.44 95 ILE A N 1
ATOM 729 C CA . ILE A 1 95 ? -9.100 -1.495 11.285 1.00 97.44 95 ILE A CA 1
ATOM 730 C C . ILE A 1 95 ? -8.707 -2.937 10.936 1.00 97.44 95 ILE A C 1
ATOM 732 O O . ILE A 1 95 ? -9.560 -3.724 10.526 1.00 97.44 95 ILE A O 1
ATOM 736 N N . ALA A 1 96 ? -7.430 -3.304 11.091 1.00 97.12 96 ALA A N 1
ATOM 737 C CA . ALA A 1 96 ? -6.955 -4.656 10.821 1.00 97.12 96 ALA A CA 1
ATOM 738 C C . ALA A 1 96 ? -7.640 -5.681 11.734 1.00 97.12 96 ALA A C 1
ATOM 740 O O . ALA A 1 96 ? -8.138 -6.689 11.234 1.00 97.12 96 ALA A O 1
ATOM 741 N N . ARG A 1 97 ? -7.729 -5.411 13.040 1.00 97.12 97 ARG A N 1
ATOM 742 C CA . ARG A 1 97 ? -8.439 -6.273 13.998 1.00 97.12 97 ARG A CA 1
ATOM 743 C C . ARG A 1 97 ? -9.921 -6.387 13.646 1.00 97.12 97 ARG A C 1
ATOM 745 O O . ARG A 1 97 ? -10.410 -7.501 13.480 1.00 97.12 97 ARG A O 1
ATOM 752 N N . ASP A 1 98 ? -10.582 -5.256 13.409 1.00 95.31 98 ASP A N 1
ATOM 753 C CA . ASP A 1 98 ? -12.016 -5.204 13.104 1.00 95.31 98 ASP A CA 1
ATOM 754 C C . ASP A 1 98 ? -12.362 -5.948 11.801 1.00 95.31 98 ASP A C 1
ATOM 756 O O . ASP A 1 98 ? -13.357 -6.662 11.716 1.00 95.31 98 ASP A O 1
ATOM 760 N N . THR A 1 99 ? -11.517 -5.823 10.773 1.00 92.81 99 THR A N 1
ATOM 761 C CA . THR A 1 99 ? -11.785 -6.392 9.439 1.00 92.81 99 THR A CA 1
ATOM 762 C C . THR A 1 99 ? -11.405 -7.872 9.335 1.00 92.81 99 THR A C 1
ATOM 764 O O . THR A 1 99 ? -11.957 -8.611 8.516 1.00 92.81 99 THR A O 1
ATOM 767 N N . THR A 1 100 ? -10.412 -8.317 10.110 1.00 92.94 100 THR A N 1
ATOM 768 C CA . THR A 1 100 ? -9.850 -9.672 9.979 1.00 92.94 100 THR A CA 1
ATOM 769 C C . THR A 1 100 ? -10.269 -10.618 11.095 1.00 92.94 100 THR A C 1
ATOM 771 O O . THR A 1 100 ? -10.238 -11.829 10.874 1.00 92.94 100 THR A O 1
ATOM 774 N N . GLY A 1 101 ? -10.652 -10.090 12.262 1.00 92.94 101 GLY A N 1
ATOM 775 C CA . GLY A 1 101 ? -10.881 -10.862 13.483 1.00 92.94 101 GLY A CA 1
ATOM 776 C C . GLY A 1 101 ? -9.604 -11.439 14.106 1.00 92.94 101 GLY A C 1
ATOM 777 O O . GLY A 1 101 ? -9.694 -12.237 15.032 1.00 92.94 101 GLY A O 1
ATOM 778 N N . MET A 1 102 ? -8.419 -11.083 13.596 1.00 93.00 102 MET A N 1
ATOM 779 C CA . MET A 1 102 ? -7.136 -11.562 14.115 1.00 93.00 102 MET A CA 1
ATOM 780 C C . MET A 1 102 ? -6.573 -10.616 15.175 1.00 93.00 102 MET A C 1
ATOM 782 O O . MET A 1 102 ? -6.729 -9.396 15.073 1.00 93.00 102 MET A O 1
ATOM 786 N N . ASP A 1 103 ? -5.822 -11.162 16.134 1.00 93.25 103 ASP A N 1
ATOM 787 C CA . ASP A 1 103 ? -5.072 -10.366 17.111 1.00 93.25 103 ASP A CA 1
ATOM 788 C C . ASP A 1 103 ? -3.770 -9.820 16.50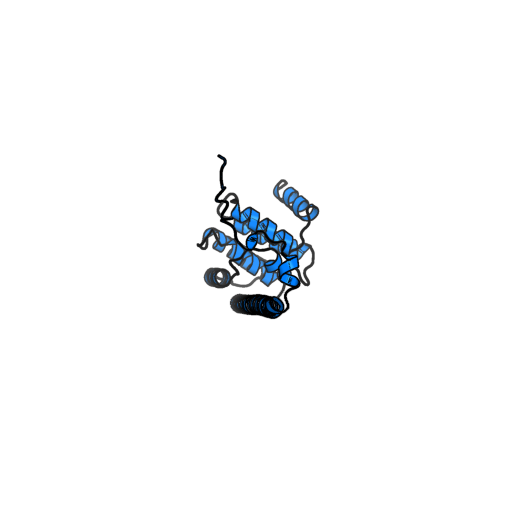7 1.00 93.25 103 ASP A C 1
ATOM 790 O O . ASP A 1 103 ? -2.652 -10.252 16.793 1.00 93.25 103 ASP A O 1
ATOM 794 N N . PHE A 1 104 ? -3.916 -8.859 15.596 1.00 93.50 104 PHE A N 1
ATOM 795 C CA . PHE A 1 104 ? -2.780 -8.075 15.131 1.00 93.50 104 PHE A CA 1
ATOM 796 C C . PHE A 1 104 ? -2.166 -7.301 16.298 1.00 93.50 104 PHE A C 1
ATOM 798 O O . PHE A 1 104 ? -2.880 -6.830 17.178 1.00 93.50 104 PHE A O 1
ATOM 805 N N . THR A 1 105 ? -0.850 -7.097 16.271 1.00 95.38 105 THR A N 1
ATOM 806 C CA . THR A 1 105 ? -0.139 -6.211 17.198 1.00 95.38 105 THR A CA 1
ATOM 807 C C . THR A 1 105 ? 0.427 -5.013 16.438 1.00 95.38 105 THR A C 1
ATOM 809 O O . THR A 1 105 ? 0.595 -5.053 15.215 1.00 95.38 105 THR A O 1
ATOM 812 N N . SER A 1 106 ? 0.782 -3.939 17.150 1.00 94.00 106 SER A N 1
ATOM 813 C CA . SER A 1 106 ? 1.502 -2.807 16.545 1.00 94.00 106 SER A CA 1
ATOM 814 C C . SER A 1 106 ? 2.813 -3.249 15.887 1.00 94.00 106 SER A C 1
ATOM 816 O O . SER A 1 106 ? 3.200 -2.688 14.864 1.00 94.00 106 SER A O 1
ATOM 818 N N . MET A 1 107 ? 3.466 -4.276 16.443 1.00 94.69 107 MET A N 1
ATOM 819 C CA . MET A 1 107 ? 4.700 -4.843 15.903 1.00 94.69 107 MET A CA 1
ATOM 820 C C . MET A 1 107 ? 4.466 -5.493 14.539 1.00 94.69 107 MET A C 1
ATOM 822 O O . MET A 1 107 ? 5.197 -5.174 13.607 1.00 94.69 107 MET A O 1
ATOM 826 N N . HIS A 1 108 ? 3.401 -6.292 14.375 1.00 94.69 108 HIS A N 1
ATOM 827 C CA . HIS A 1 108 ? 3.038 -6.858 13.067 1.00 94.69 108 HIS A CA 1
ATOM 828 C C . HIS A 1 108 ? 2.860 -5.755 12.013 1.00 94.69 108 HIS A C 1
ATOM 830 O O . HIS A 1 108 ? 3.429 -5.829 10.924 1.00 94.69 108 HIS A O 1
ATOM 836 N N . MET A 1 109 ? 2.129 -4.687 12.351 1.00 96.19 109 MET A N 1
ATOM 837 C CA . MET A 1 109 ? 1.875 -3.583 11.420 1.00 96.19 109 MET A CA 1
ATOM 838 C C . MET A 1 109 ? 3.153 -2.831 11.037 1.00 96.19 109 MET A C 1
ATOM 840 O O . MET A 1 109 ? 3.353 -2.517 9.861 1.00 96.19 109 MET A O 1
ATOM 844 N N . GLN A 1 110 ? 4.030 -2.558 12.006 1.00 96.06 110 GLN A N 1
ATOM 845 C CA . GLN A 1 110 ? 5.320 -1.911 11.756 1.00 96.06 110 GLN A CA 1
ATOM 846 C C . GLN A 1 110 ? 6.236 -2.795 10.909 1.00 96.06 110 GLN A C 1
ATOM 848 O O . GLN A 1 110 ? 6.849 -2.313 9.957 1.00 96.06 110 GLN A O 1
ATOM 853 N N . GLU A 1 111 ? 6.297 -4.088 11.210 1.00 95.50 111 GLU A N 1
ATOM 854 C CA . GLU A 1 111 ? 7.140 -5.039 10.500 1.00 95.50 111 GLU A CA 1
ATOM 855 C C . GLU A 1 111 ? 6.699 -5.213 9.035 1.00 95.50 111 GLU A C 1
ATOM 857 O O . GLU A 1 111 ? 7.531 -5.220 8.115 1.00 95.50 111 GLU A O 1
ATOM 862 N N . MET A 1 112 ? 5.384 -5.279 8.801 1.00 95.94 112 MET A N 1
ATOM 863 C CA . MET A 1 112 ? 4.810 -5.276 7.457 1.00 95.94 112 MET A CA 1
ATOM 864 C C . MET A 1 112 ? 5.101 -3.961 6.725 1.00 95.94 112 MET A C 1
ATOM 866 O O . MET A 1 112 ? 5.543 -3.989 5.575 1.00 95.94 112 MET A O 1
ATOM 870 N N . ALA A 1 113 ? 4.922 -2.812 7.386 1.00 95.12 113 ALA A N 1
ATOM 871 C CA . ALA A 1 113 ? 5.181 -1.494 6.804 1.00 95.12 113 ALA A CA 1
ATOM 872 C C . ALA A 1 113 ? 6.651 -1.300 6.405 1.00 95.12 113 ALA A C 1
ATOM 874 O O . ALA A 1 113 ? 6.929 -0.749 5.340 1.00 95.12 113 ALA A O 1
ATOM 875 N N . GLN A 1 114 ? 7.600 -1.803 7.198 1.00 94.75 114 GLN A N 1
ATOM 876 C CA . GLN A 1 114 ? 9.032 -1.787 6.872 1.00 94.75 114 GLN A CA 1
ATOM 877 C C . GLN A 1 114 ? 9.369 -2.576 5.600 1.00 94.75 114 GLN A C 1
ATOM 879 O O . GLN A 1 114 ? 10.299 -2.218 4.876 1.00 94.75 114 GLN A O 1
ATOM 884 N N . ARG A 1 115 ? 8.598 -3.625 5.299 1.00 92.31 115 ARG A N 1
ATOM 885 C CA . ARG A 1 115 ? 8.748 -4.456 4.093 1.00 92.31 115 ARG A CA 1
ATOM 886 C C . ARG A 1 115 ? 7.853 -4.005 2.939 1.00 92.31 115 ARG A C 1
ATOM 888 O O . ARG A 1 115 ? 7.899 -4.614 1.866 1.00 92.31 115 ARG A O 1
ATOM 895 N N . ALA A 1 116 ? 7.023 -2.984 3.138 1.00 89.69 116 ALA A N 1
ATOM 896 C CA . ALA A 1 116 ? 6.183 -2.424 2.092 1.00 89.69 116 ALA A CA 1
ATOM 897 C C . ALA A 1 116 ? 7.044 -1.713 1.038 1.00 89.69 116 ALA A C 1
ATOM 899 O O . ALA A 1 116 ? 8.130 -1.192 1.318 1.00 89.69 116 ALA A O 1
ATOM 900 N N . ASP A 1 117 ? 6.575 -1.701 -0.208 1.00 84.69 117 ASP A N 1
ATOM 901 C CA . ASP A 1 117 ? 7.259 -0.944 -1.252 1.00 84.69 117 ASP A CA 1
ATOM 902 C C . ASP A 1 117 ? 7.140 0.560 -0.982 1.00 84.69 117 ASP A C 1
ATOM 904 O O . ASP A 1 117 ? 6.047 1.102 -0.824 1.00 84.69 117 ASP A O 1
ATOM 908 N N . ARG A 1 118 ? 8.287 1.246 -0.962 1.00 82.62 118 ARG A N 1
ATOM 909 C CA . ARG A 1 118 ? 8.355 2.704 -0.771 1.00 82.62 118 ARG A CA 1
ATOM 910 C C . ARG A 1 118 ? 8.154 3.496 -2.059 1.00 82.62 118 ARG A C 1
ATOM 912 O O . ARG A 1 118 ? 7.886 4.691 -2.016 1.00 82.62 118 ARG A O 1
ATOM 919 N N . ILE A 1 119 ? 8.301 2.844 -3.210 1.00 81.00 119 ILE A N 1
ATOM 920 C CA . ILE A 1 119 ? 8.034 3.463 -4.508 1.00 81.00 119 ILE A CA 1
ATOM 921 C C . ILE A 1 119 ? 6.529 3.375 -4.752 1.00 81.00 119 ILE A C 1
ATOM 923 O O . ILE A 1 119 ? 5.982 2.286 -4.910 1.00 81.00 119 ILE A O 1
ATOM 927 N N . ILE A 1 120 ? 5.866 4.526 -4.790 1.00 81.62 120 ILE A N 1
ATOM 928 C CA . ILE A 1 120 ? 4.416 4.631 -4.947 1.00 81.62 120 ILE A CA 1
ATOM 929 C C . ILE A 1 120 ? 4.097 4.975 -6.403 1.00 81.62 120 ILE A C 1
ATOM 931 O O . ILE A 1 120 ? 4.099 6.138 -6.798 1.00 81.62 120 ILE A O 1
ATOM 935 N N . ILE A 1 121 ? 3.832 3.949 -7.214 1.00 81.19 121 ILE A N 1
ATOM 936 C CA . ILE A 1 121 ? 3.385 4.089 -8.609 1.00 81.19 121 ILE A CA 1
ATOM 937 C C . ILE A 1 121 ? 2.184 3.172 -8.873 1.00 81.19 121 ILE A C 1
ATOM 939 O O . ILE A 1 121 ? 2.089 2.120 -8.240 1.00 81.19 121 ILE A O 1
ATOM 943 N N . PRO A 1 122 ? 1.269 3.514 -9.805 1.00 78.31 122 PRO A N 1
ATOM 944 C CA . PRO A 1 122 ? 0.002 2.789 -9.951 1.00 78.31 122 PRO A CA 1
ATOM 945 C C . PRO A 1 122 ? 0.179 1.292 -10.217 1.00 78.31 122 PRO A C 1
ATOM 947 O O . PRO A 1 122 ? -0.550 0.471 -9.667 1.00 78.31 122 PRO A O 1
ATOM 950 N N . ILE A 1 123 ? 1.193 0.932 -11.011 1.00 82.62 123 ILE A N 1
ATOM 951 C CA . ILE A 1 123 ? 1.490 -0.459 -11.367 1.00 82.62 123 ILE A CA 1
ATOM 952 C C . ILE A 1 123 ? 1.812 -1.331 -10.144 1.00 82.62 123 ILE A C 1
ATOM 954 O O . ILE A 1 123 ? 1.513 -2.521 -10.160 1.00 82.62 123 ILE A O 1
ATOM 958 N N . ASN A 1 124 ? 2.321 -0.744 -9.054 1.00 83.31 124 ASN A N 1
ATOM 959 C CA . ASN A 1 124 ? 2.626 -1.477 -7.821 1.00 83.31 124 ASN A CA 1
ATOM 960 C C . ASN A 1 124 ? 1.371 -1.918 -7.066 1.00 83.31 124 ASN A C 1
ATOM 962 O O . ASN A 1 124 ? 1.462 -2.805 -6.228 1.00 83.31 124 ASN A O 1
ATOM 966 N N . PHE A 1 125 ? 0.212 -1.338 -7.376 1.00 87.38 125 PHE A N 1
ATOM 967 C CA . PHE A 1 125 ? -1.069 -1.683 -6.762 1.00 87.38 125 PHE A CA 1
ATOM 968 C C . PHE A 1 125 ? -1.973 -2.487 -7.706 1.00 87.38 125 PHE A C 1
ATOM 970 O O . PHE A 1 125 ? -3.058 -2.894 -7.302 1.00 87.38 125 PHE A O 1
ATOM 977 N N . ASN A 1 126 ? -1.546 -2.761 -8.948 1.00 88.81 126 ASN A N 1
ATOM 978 C CA . ASN A 1 126 ? -2.356 -3.525 -9.905 1.00 88.81 126 ASN A CA 1
ATOM 979 C C . ASN A 1 126 ? -2.707 -4.921 -9.381 1.00 88.81 126 ASN A C 1
ATOM 981 O O . ASN A 1 126 ? -3.846 -5.351 -9.530 1.00 88.81 126 ASN A O 1
ATOM 985 N N . TRP A 1 127 ? -1.765 -5.597 -8.723 1.00 87.50 127 TRP A N 1
ATOM 986 C CA . TRP A 1 127 ? -1.997 -6.924 -8.149 1.00 87.50 127 TRP A CA 1
ATOM 987 C C . TRP A 1 127 ? -3.068 -6.913 -7.048 1.00 87.50 127 TRP A C 1
ATOM 989 O O . TRP A 1 127 ? -3.711 -7.929 -6.803 1.00 87.50 127 TRP A O 1
ATOM 999 N N . MET A 1 128 ? -3.289 -5.770 -6.380 1.00 89.44 128 MET A N 1
ATOM 1000 C CA . MET A 1 128 ? -4.308 -5.649 -5.335 1.00 89.44 128 MET A CA 1
ATOM 1001 C C . MET A 1 128 ? -5.726 -5.672 -5.902 1.00 89.44 128 MET A C 1
ATOM 1003 O O . MET A 1 128 ? -6.667 -5.807 -5.130 1.00 89.44 128 MET A O 1
ATOM 1007 N N . ARG A 1 129 ? -5.919 -5.573 -7.221 1.00 88.31 129 ARG A N 1
ATOM 1008 C CA . ARG A 1 129 ? -7.258 -5.545 -7.831 1.00 88.31 129 ARG A CA 1
ATOM 1009 C C . ARG A 1 129 ? -7.749 -6.908 -8.325 1.00 88.31 129 ARG A C 1
ATOM 1011 O O . ARG A 1 129 ? -8.937 -7.033 -8.610 1.00 88.31 129 ARG A O 1
ATOM 1018 N N . GLU A 1 130 ? -6.840 -7.862 -8.522 1.00 87.06 130 GLU A N 1
ATOM 1019 C CA . GLU A 1 130 ? -7.119 -9.158 -9.161 1.00 87.06 130 GLU A CA 1
ATOM 1020 C C . GLU A 1 130 ? -8.099 -9.960 -8.308 1.00 87.06 130 GLU A C 1
ATOM 1022 O O . GLU A 1 130 ? -7.922 -10.027 -7.099 1.00 87.06 130 GLU A O 1
ATOM 1027 N N . ASP A 1 131 ? -9.150 -10.519 -8.895 1.00 88.81 131 ASP A N 1
ATOM 1028 C CA . ASP A 1 131 ? -10.156 -11.308 -8.163 1.00 88.81 131 ASP A CA 1
ATOM 1029 C C . ASP A 1 131 ? -10.906 -10.552 -7.049 1.00 88.81 131 ASP A C 1
ATOM 1031 O O . ASP A 1 131 ? -11.487 -11.180 -6.170 1.00 88.81 131 ASP A O 1
ATOM 1035 N N . LEU A 1 132 ? -10.909 -9.209 -7.075 1.00 91.00 132 LEU A N 1
ATOM 1036 C 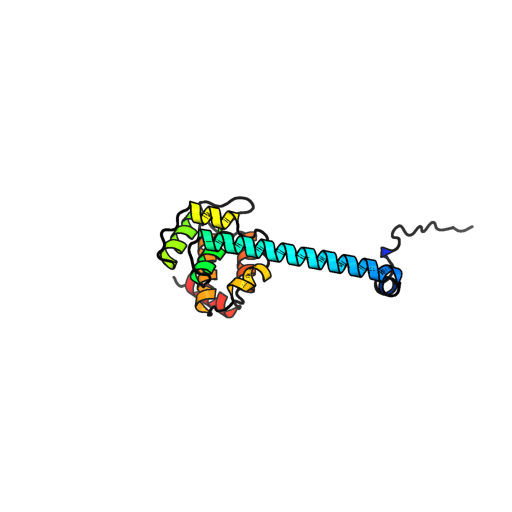CA . LEU A 1 132 ? -11.731 -8.403 -6.167 1.00 91.00 132 LEU A CA 1
ATOM 1037 C C . LEU A 1 132 ? -12.944 -7.805 -6.867 1.00 91.00 132 LEU A C 1
ATOM 1039 O O . LEU A 1 132 ? -12.841 -7.197 -7.947 1.00 91.00 132 LEU A O 1
ATOM 1043 N N . ASN A 1 133 ? -14.077 -7.871 -6.182 1.00 91.50 133 ASN A N 1
ATOM 1044 C CA . ASN A 1 133 ? -15.271 -7.142 -6.564 1.00 91.50 133 ASN A CA 1
ATOM 1045 C C . ASN A 1 133 ? -15.110 -5.631 -6.273 1.00 91.50 133 ASN A C 1
ATOM 1047 O O . ASN A 1 133 ? -14.081 -5.145 -5.791 1.00 91.50 133 ASN A O 1
ATOM 1051 N N . ARG A 1 134 ? -16.120 -4.845 -6.650 1.00 89.88 134 ARG A N 1
ATOM 1052 C CA . ARG A 1 134 ? -16.101 -3.383 -6.488 1.00 89.88 134 ARG A CA 1
ATOM 1053 C C . ARG A 1 134 ? -16.090 -2.956 -5.018 1.00 89.88 134 ARG A C 1
ATOM 1055 O O . ARG A 1 134 ? -15.387 -2.010 -4.670 1.00 89.88 134 ARG A O 1
ATOM 1062 N N . GLU A 1 135 ? -16.852 -3.640 -4.178 1.00 89.69 135 GLU A N 1
ATOM 1063 C CA . GLU A 1 135 ? -17.007 -3.326 -2.756 1.00 89.69 135 GLU A CA 1
ATOM 1064 C C . GLU A 1 135 ? -15.704 -3.567 -1.993 1.00 89.69 135 GLU A C 1
ATOM 1066 O O . GLU A 1 135 ? -15.275 -2.717 -1.221 1.00 89.69 135 GLU A O 1
ATOM 1071 N N . GLU A 1 136 ? -14.996 -4.655 -2.293 1.00 92.69 136 GLU A N 1
ATOM 1072 C CA . GLU A 1 136 ? -13.691 -4.970 -1.705 1.00 92.69 136 GLU A CA 1
ATOM 1073 C C . GLU A 1 136 ? -12.628 -3.934 -2.087 1.00 92.69 136 GLU A C 1
ATOM 1075 O O . GLU A 1 136 ? -11.824 -3.517 -1.252 1.00 92.69 136 GLU A O 1
ATOM 1080 N N . LYS A 1 137 ? -12.637 -3.453 -3.336 1.00 93.94 137 LYS A N 1
ATOM 1081 C CA . LYS A 1 137 ? -11.742 -2.367 -3.772 1.00 93.94 137 LYS A CA 1
ATOM 1082 C C . LYS A 1 137 ? -12.034 -1.067 -3.024 1.00 93.94 137 LYS A C 1
ATOM 1084 O O . LYS A 1 137 ? -11.103 -0.366 -2.628 1.00 93.94 137 LYS A O 1
ATOM 1089 N N . LEU A 1 138 ? -13.312 -0.749 -2.817 1.00 92.06 138 LEU A N 1
ATOM 1090 C CA . LEU A 1 138 ? -13.724 0.411 -2.028 1.00 92.06 138 LEU A CA 1
ATOM 1091 C C . LEU A 1 138 ? -13.342 0.255 -0.555 1.00 92.06 138 LEU A C 1
ATOM 1093 O O . LEU A 1 138 ? -12.855 1.213 0.036 1.00 92.06 138 LEU A O 1
ATOM 1097 N N . LEU A 1 139 ? -13.472 -0.943 0.015 1.00 92.25 139 LEU A N 1
ATOM 1098 C CA . LEU A 1 139 ? -13.042 -1.235 1.380 1.00 92.25 139 LEU A CA 1
ATOM 1099 C C . LEU A 1 139 ? -11.542 -0.966 1.562 1.00 92.25 139 LEU A C 1
ATOM 1101 O O . LEU A 1 139 ? -11.160 -0.270 2.500 1.00 92.25 139 LEU A O 1
ATOM 1105 N N . ILE A 1 140 ? -10.699 -1.439 0.635 1.00 95.25 140 ILE A N 1
ATOM 1106 C CA . ILE A 1 140 ? -9.251 -1.163 0.643 1.00 95.25 140 ILE A CA 1
ATOM 1107 C C . ILE A 1 140 ? -8.991 0.346 0.605 1.00 95.25 140 ILE A C 1
ATOM 1109 O O . ILE A 1 140 ? -8.208 0.869 1.403 1.00 95.25 140 ILE A O 1
ATOM 1113 N N . PHE A 1 141 ? -9.653 1.057 -0.309 1.00 94.81 141 PHE A N 1
ATOM 1114 C CA . PHE A 1 141 ? -9.489 2.500 -0.451 1.00 94.81 141 PHE A CA 1
ATOM 1115 C C . PHE A 1 141 ? -9.919 3.258 0.815 1.00 94.81 141 PHE A C 1
ATOM 1117 O O . PHE A 1 141 ? -9.195 4.141 1.271 1.00 94.81 141 PHE A O 1
ATOM 1124 N N . ASN A 1 142 ? -11.045 2.881 1.422 1.00 93.38 142 ASN A N 1
ATOM 1125 C CA . ASN A 1 142 ? -11.611 3.539 2.602 1.00 93.38 142 ASN A CA 1
ATOM 1126 C C . ASN A 1 142 ? -10.795 3.291 3.862 1.00 93.38 142 ASN A C 1
ATOM 1128 O O . ASN A 1 142 ? -10.536 4.228 4.614 1.00 93.38 142 ASN A O 1
ATOM 1132 N N . ALA A 1 143 ? -10.352 2.051 4.071 1.00 95.94 143 ALA A N 1
ATOM 1133 C CA . ALA A 1 143 ? -9.444 1.715 5.159 1.00 95.94 143 ALA A CA 1
ATOM 1134 C C . ALA A 1 143 ? -8.165 2.558 5.065 1.00 95.94 143 ALA A C 1
ATOM 1136 O O . ALA A 1 143 ? -7.753 3.196 6.032 1.00 95.94 143 ALA A O 1
ATOM 1137 N N . THR A 1 144 ? -7.597 2.650 3.860 1.00 96.38 144 THR A N 1
ATOM 1138 C CA . THR A 1 144 ? -6.408 3.462 3.584 1.00 96.38 144 THR A CA 1
ATOM 1139 C C . THR A 1 144 ? -6.658 4.951 3.843 1.00 96.38 144 THR A C 1
ATOM 1141 O O . THR A 1 144 ? -5.871 5.594 4.533 1.00 96.38 144 THR A O 1
ATOM 1144 N N . LEU A 1 145 ? -7.760 5.507 3.328 1.00 95.44 145 LEU A N 1
ATOM 1145 C CA . LEU A 1 145 ? -8.153 6.901 3.556 1.00 95.44 145 LEU A CA 1
ATOM 1146 C C . LEU A 1 145 ? -8.321 7.199 5.052 1.00 95.44 145 LEU A C 1
ATOM 1148 O O . LEU A 1 145 ? -7.833 8.220 5.528 1.00 95.44 145 LEU A O 1
ATOM 1152 N N . SER A 1 146 ? -8.961 6.297 5.799 1.00 95.75 146 SER A N 1
ATOM 1153 C CA . SER A 1 146 ? -9.150 6.454 7.242 1.00 95.75 146 SER A CA 1
ATOM 1154 C C . SER A 1 146 ? -7.823 6.477 8.003 1.00 95.75 146 SER A C 1
ATOM 1156 O O . SER A 1 146 ? -7.699 7.237 8.959 1.00 95.75 146 SER A O 1
ATOM 1158 N N . VAL A 1 147 ? -6.829 5.692 7.578 1.00 97.50 147 VAL A N 1
ATOM 1159 C CA . VAL A 1 147 ? -5.481 5.724 8.165 1.00 97.50 147 VAL A CA 1
ATOM 1160 C C . VAL A 1 147 ? -4.781 7.052 7.884 1.00 97.50 147 VAL A C 1
ATOM 1162 O O . VAL A 1 147 ? -4.202 7.624 8.800 1.00 97.50 147 VAL A O 1
ATOM 1165 N N . LEU A 1 148 ? -4.857 7.571 6.656 1.00 95.50 148 LEU A N 1
ATOM 1166 C CA . LEU A 1 148 ? -4.208 8.838 6.279 1.00 95.50 148 LEU A CA 1
ATOM 1167 C C . LEU A 1 148 ? -4.823 10.071 6.945 1.00 95.50 148 LEU A C 1
ATOM 1169 O O . LEU A 1 148 ? -4.164 11.098 7.029 1.00 95.50 148 LEU A O 1
ATOM 1173 N N . LEU A 1 149 ? -6.084 9.988 7.366 1.00 95.12 149 LEU A N 1
ATOM 1174 C CA . LEU A 1 149 ? -6.772 11.060 8.088 1.00 95.12 149 LEU A CA 1
ATOM 1175 C C . LEU A 1 149 ? -6.545 11.002 9.606 1.00 95.12 149 LEU A C 1
ATOM 1177 O O . LEU A 1 149 ? -6.965 11.910 10.319 1.00 95.12 149 LEU A O 1
ATOM 1181 N N . ALA A 1 150 ? -5.920 9.937 10.117 1.00 96.31 150 ALA A N 1
ATOM 1182 C CA . ALA A 1 150 ? -5.814 9.693 11.554 1.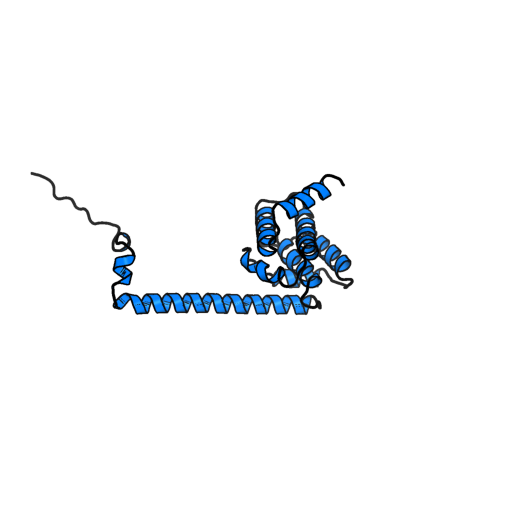00 96.31 150 ALA A CA 1
ATOM 1183 C C . ALA A 1 150 ? -4.945 10.726 12.288 1.00 96.31 150 ALA A C 1
ATOM 1185 O O . ALA A 1 150 ? -5.175 10.991 13.464 1.00 96.31 150 ALA A O 1
ATOM 1186 N N . ASP A 1 151 ? -3.947 11.287 11.609 1.00 93.56 151 ASP A N 1
ATOM 1187 C CA . ASP A 1 151 ? -3.019 12.290 12.134 1.00 93.56 151 ASP A CA 1
ATOM 1188 C C . ASP A 1 151 ? -3.348 13.722 11.679 1.00 93.56 151 ASP A C 1
ATOM 1190 O O . ASP A 1 151 ? -2.571 14.639 11.934 1.00 93.56 151 ASP A O 1
ATOM 1194 N N . GLY A 1 152 ? -4.510 13.929 11.047 1.00 91.44 152 GLY A N 1
ATOM 1195 C CA . GLY A 1 152 ? -5.008 15.242 10.647 1.00 91.44 152 GLY A CA 1
ATOM 1196 C C . GLY A 1 152 ? -5.310 15.366 9.148 1.00 91.44 152 GLY A C 1
ATOM 1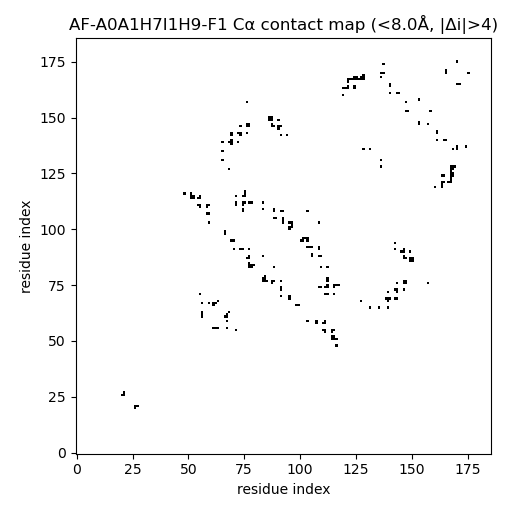197 O O . GLY A 1 152 ? -5.506 14.370 8.448 1.00 91.44 152 GLY A O 1
ATOM 1198 N N . PRO A 1 153 ? -5.409 16.606 8.631 1.00 90.94 153 PRO A N 1
ATOM 1199 C CA . PRO A 1 153 ? -5.698 16.853 7.223 1.00 90.94 153 PRO A CA 1
ATOM 1200 C C . PRO A 1 153 ? -4.610 16.304 6.291 1.00 90.94 153 PRO A C 1
ATOM 1202 O O . PRO A 1 153 ? -3.419 16.497 6.516 1.00 90.94 153 PRO A O 1
ATOM 1205 N N . MET A 1 154 ? -5.026 15.701 5.176 1.00 88.69 154 MET A N 1
ATOM 1206 C CA . MET A 1 154 ? -4.098 15.087 4.223 1.00 88.69 154 MET A CA 1
ATOM 1207 C C . MET A 1 154 ? -3.167 16.089 3.527 1.00 88.69 154 MET A C 1
ATOM 1209 O O . MET A 1 154 ? -3.599 17.056 2.880 1.00 88.69 154 MET A O 1
ATOM 1213 N N . GLY A 1 155 ? -1.878 15.754 3.518 1.00 87.69 155 GLY A N 1
ATOM 1214 C CA . GLY A 1 155 ? -0.847 16.473 2.782 1.00 87.69 155 GLY A CA 1
ATOM 1215 C C . GLY A 1 155 ? -0.929 16.290 1.261 1.00 87.69 155 GLY A C 1
ATOM 1216 O O . GLY A 1 155 ? -1.837 15.671 0.693 1.00 87.69 155 GLY A O 1
ATOM 1217 N N . ARG A 1 156 ? 0.037 16.868 0.536 1.00 87.12 156 ARG A N 1
ATOM 1218 C CA . ARG A 1 156 ? 0.161 16.666 -0.922 1.00 87.12 156 ARG A CA 1
ATOM 1219 C C . ARG A 1 156 ? 0.563 15.224 -1.254 1.00 87.12 156 ARG A C 1
ATOM 1221 O O . ARG A 1 156 ? 0.004 14.651 -2.188 1.00 87.12 156 ARG A O 1
ATOM 1228 N N . SER A 1 157 ? 1.505 14.658 -0.501 1.00 86.88 157 SER A N 1
ATOM 1229 C CA . SER A 1 157 ? 1.987 13.274 -0.629 1.00 86.88 157 SER A CA 1
ATOM 1230 C C . SER A 1 157 ? 0.857 12.261 -0.438 1.00 86.88 157 SER A C 1
ATOM 1232 O O . SER A 1 157 ? 0.648 11.425 -1.315 1.00 86.88 157 SER A O 1
ATOM 1234 N N . ASP A 1 158 ? 0.066 12.403 0.628 1.00 90.06 158 ASP A N 1
ATOM 1235 C CA . ASP A 1 158 ? -1.070 11.522 0.938 1.00 90.06 158 ASP A CA 1
ATOM 1236 C C . ASP A 1 158 ? -2.101 11.506 -0.199 1.00 90.06 158 ASP A C 1
ATOM 1238 O O . ASP A 1 158 ? -2.542 10.452 -0.661 1.00 90.06 158 ASP A O 1
ATOM 1242 N N . ARG A 1 159 ? -2.425 12.687 -0.743 1.00 89.56 159 ARG A N 1
ATOM 1243 C CA . ARG A 1 159 ? -3.335 12.823 -1.892 1.00 89.56 159 ARG A CA 1
ATOM 1244 C C . ARG A 1 159 ? -2.784 12.165 -3.158 1.00 89.56 159 ARG A C 1
ATOM 1246 O O . ARG A 1 159 ? -3.552 11.588 -3.930 1.00 89.56 159 ARG A O 1
ATOM 1253 N N . VAL A 1 160 ? -1.476 12.250 -3.404 1.00 89.62 160 VAL A N 1
ATOM 1254 C CA . VAL A 1 160 ? -0.825 11.562 -4.534 1.00 89.62 160 VAL A CA 1
ATOM 1255 C C . VAL A 1 160 ? -0.861 10.048 -4.338 1.00 89.62 160 VAL A C 1
ATOM 1257 O O . VAL A 1 160 ? -1.183 9.326 -5.286 1.00 89.62 160 VAL A O 1
ATOM 1260 N N . PHE A 1 161 ? -0.596 9.570 -3.124 1.00 91.12 161 PHE A N 1
ATOM 1261 C CA . PHE A 1 161 ? -0.687 8.156 -2.780 1.00 91.12 161 PHE A CA 1
ATOM 1262 C C . PHE A 1 161 ? -2.109 7.619 -2.984 1.00 91.12 161 PHE A C 1
ATOM 1264 O O . PHE A 1 161 ? -2.278 6.664 -3.739 1.00 91.12 161 PHE A O 1
ATOM 1271 N N . LEU A 1 162 ? -3.145 8.283 -2.460 1.00 91.56 162 LEU A N 1
ATOM 1272 C CA . LEU A 1 162 ? -4.538 7.861 -2.667 1.00 91.56 162 LEU A CA 1
ATOM 1273 C C . LEU A 1 162 ? -4.948 7.835 -4.137 1.00 91.56 162 LEU A C 1
ATOM 1275 O O . LEU A 1 162 ? -5.589 6.886 -4.582 1.00 91.56 162 LEU A O 1
ATOM 1279 N N . ARG A 1 163 ? -4.560 8.844 -4.928 1.00 90.50 163 ARG A N 1
ATOM 1280 C CA . ARG A 1 163 ? -4.818 8.834 -6.381 1.00 90.50 163 ARG A CA 1
ATOM 1281 C C . ARG A 1 163 ? -4.131 7.654 -7.061 1.00 90.50 163 ARG A C 1
ATOM 1283 O O . ARG A 1 163 ? -4.681 7.073 -7.994 1.00 90.50 163 ARG A O 1
ATOM 1290 N N . THR A 1 164 ? -2.929 7.318 -6.612 1.00 91.62 164 THR A N 1
ATOM 1291 C CA . THR A 1 164 ? -2.149 6.198 -7.138 1.00 91.62 164 THR A CA 1
ATOM 1292 C C . THR A 1 164 ? -2.791 4.860 -6.785 1.00 91.62 164 THR A C 1
ATOM 1294 O O . THR A 1 164 ? -2.957 4.023 -7.673 1.00 91.62 164 THR A O 1
ATOM 1297 N N . LEU A 1 165 ? -3.232 4.695 -5.536 1.00 92.94 165 LEU A N 1
ATOM 1298 C CA . LEU A 1 165 ? -3.972 3.524 -5.079 1.00 92.94 165 LEU A CA 1
ATOM 1299 C C . LEU A 1 165 ? -5.292 3.366 -5.845 1.00 92.94 165 LEU A C 1
ATOM 1301 O O . LEU A 1 165 ? -5.551 2.299 -6.395 1.00 92.94 165 LEU A O 1
ATOM 1305 N N . ALA A 1 166 ? -6.086 4.436 -5.971 1.00 92.31 166 ALA A N 1
ATOM 1306 C CA . ALA A 1 166 ? -7.339 4.420 -6.728 1.00 92.31 166 ALA A CA 1
ATOM 1307 C C . ALA A 1 166 ? -7.129 3.966 -8.180 1.00 92.31 166 ALA A C 1
ATOM 1309 O O . ALA A 1 166 ? -7.884 3.139 -8.689 1.00 92.31 166 ALA A O 1
ATOM 1310 N N . ARG A 1 167 ? -6.067 4.452 -8.840 1.00 91.56 167 ARG A N 1
ATOM 1311 C CA . ARG A 1 167 ? -5.700 4.015 -10.197 1.00 91.56 167 ARG A CA 1
ATOM 1312 C C . ARG A 1 167 ? -5.307 2.540 -10.246 1.00 91.56 167 ARG A C 1
ATOM 1314 O O . ARG A 1 167 ? -5.758 1.840 -11.149 1.00 91.56 167 ARG A O 1
ATOM 1321 N N . GLY A 1 168 ? -4.509 2.063 -9.292 1.00 91.56 168 GLY A N 1
ATOM 1322 C CA . GLY A 1 168 ? -4.122 0.650 -9.214 1.00 91.56 168 GLY A CA 1
ATOM 1323 C C . GLY A 1 168 ? -5.316 -0.284 -9.006 1.00 91.56 168 GLY A C 1
ATOM 1324 O O . GLY A 1 168 ? -5.431 -1.309 -9.677 1.00 91.56 168 GLY A O 1
ATOM 1325 N N . LEU A 1 169 ? -6.268 0.133 -8.168 1.00 91.81 169 LEU A N 1
ATOM 1326 C CA . LEU A 1 169 ? -7.529 -0.573 -7.924 1.00 91.81 169 LEU A CA 1
ATOM 1327 C C . LEU A 1 169 ? -8.552 -0.424 -9.065 1.00 91.81 169 LEU A C 1
ATOM 1329 O O . LEU A 1 169 ? -9.569 -1.114 -9.054 1.00 91.81 169 LEU A O 1
ATOM 1333 N N . ARG A 1 170 ? -8.281 0.432 -10.063 1.00 92.25 170 ARG A N 1
ATOM 1334 C CA . ARG A 1 170 ? -9.209 0.822 -11.143 1.00 92.25 170 ARG A CA 1
ATOM 1335 C C . ARG A 1 170 ? -10.530 1.423 -10.638 1.00 92.25 170 ARG A C 1
ATOM 1337 O O . ARG A 1 170 ? -11.583 1.167 -11.213 1.00 92.25 170 ARG A O 1
ATOM 1344 N N . LEU A 1 171 ? -10.474 2.246 -9.594 1.00 90.44 171 LEU A N 1
ATOM 1345 C CA . LEU A 1 171 ? -11.631 3.005 -9.114 1.00 90.44 171 LEU A CA 1
ATOM 1346 C C . LEU A 1 171 ? -11.859 4.246 -9.990 1.00 90.44 171 LEU A C 1
ATOM 1348 O O . LEU A 1 171 ? -10.951 5.057 -10.201 1.00 90.44 171 LEU A O 1
ATOM 1352 N N . GLY A 1 172 ? -13.073 4.383 -10.519 1.00 85.38 172 GLY A N 1
ATOM 1353 C CA . GLY A 1 172 ? -13.483 5.480 -11.390 1.00 85.38 172 GLY A CA 1
ATOM 1354 C C . GLY A 1 172 ? -13.951 6.728 -10.633 1.00 85.38 172 GLY A C 1
ATOM 1355 O O . GLY A 1 172 ? -14.114 6.746 -9.414 1.00 85.38 172 GLY A O 1
ATOM 1356 N N . ARG A 1 173 ? -14.231 7.809 -11.377 1.00 77.12 173 ARG A N 1
ATOM 1357 C CA . ARG A 1 173 ? -14.772 9.062 -10.804 1.00 77.12 173 ARG A CA 1
ATOM 1358 C C . ARG A 1 173 ? -16.132 8.865 -10.129 1.00 77.12 173 ARG A C 1
ATOM 1360 O O . ARG A 1 173 ? -16.431 9.556 -9.162 1.00 77.12 173 ARG A O 1
ATOM 1367 N N . THR A 1 174 ? -16.955 7.962 -10.647 1.00 76.81 174 THR A N 1
ATOM 1368 C CA . THR A 1 174 ? -18.266 7.612 -10.082 1.00 76.81 174 THR A CA 1
ATOM 1369 C C . THR A 1 174 ? -18.128 6.950 -8.713 1.00 76.81 174 THR A C 1
ATOM 1371 O O . THR A 1 174 ? -18.837 7.333 -7.787 1.00 76.81 174 THR A O 1
ATOM 1374 N N . ASP A 1 175 ? -17.160 6.044 -8.562 1.00 75.50 175 ASP A N 1
ATOM 1375 C CA . ASP A 1 175 ? -16.863 5.343 -7.306 1.00 75.50 175 ASP A CA 1
ATOM 1376 C C . ASP A 1 175 ? -16.422 6.314 -6.206 1.00 75.50 175 ASP A C 1
ATOM 1378 O O . ASP A 1 175 ? -16.928 6.287 -5.087 1.00 75.50 175 ASP A O 1
ATOM 1382 N N . LEU A 1 176 ? -15.529 7.242 -6.552 1.00 74.88 176 LEU A N 1
ATOM 1383 C CA . LEU A 1 176 ? -15.001 8.225 -5.605 1.00 74.88 176 LEU A CA 1
ATOM 1384 C C . LEU A 1 176 ? -16.019 9.320 -5.244 1.00 74.88 176 LEU A C 1
ATOM 1386 O O . LEU A 1 176 ? -15.992 9.846 -4.134 1.00 74.88 176 LEU A O 1
ATOM 1390 N N . ARG A 1 177 ? -16.942 9.665 -6.154 1.00 67.56 177 ARG A N 1
ATOM 1391 C CA . ARG A 1 177 ? -18.044 10.602 -5.861 1.00 67.56 177 ARG A CA 1
ATOM 1392 C C . ARG A 1 177 ? -19.071 10.005 -4.906 1.00 67.56 177 ARG A C 1
ATOM 1394 O O . ARG A 1 177 ? -19.577 10.737 -4.063 1.00 67.56 177 ARG A O 1
ATOM 1401 N N . ALA A 1 178 ? -19.381 8.715 -5.037 1.00 57.81 178 ALA A N 1
ATOM 1402 C CA . ALA A 1 178 ? -20.257 8.026 -4.089 1.00 57.81 178 ALA A CA 1
ATOM 1403 C C . ALA A 1 178 ? -19.668 8.079 -2.670 1.00 57.81 178 ALA A C 1
ATOM 1405 O O . ALA A 1 178 ? -20.379 8.361 -1.711 1.00 57.81 178 ALA A O 1
ATOM 1406 N N . LEU A 1 179 ? -18.347 7.933 -2.567 1.00 58.34 179 LEU A N 1
ATOM 1407 C CA . LEU A 1 179 ? -17.607 8.073 -1.319 1.00 58.34 179 LEU A CA 1
ATOM 1408 C C . LEU A 1 179 ? -17.642 9.477 -0.719 1.00 58.34 179 LEU A C 1
ATOM 1410 O O . LEU A 1 179 ? -17.919 9.629 0.465 1.00 58.34 179 LEU A O 1
ATOM 1414 N N . ALA A 1 180 ? -17.395 10.504 -1.534 1.00 57.62 180 ALA A N 1
ATOM 1415 C CA . ALA A 1 180 ? -17.453 11.888 -1.071 1.00 57.62 180 ALA A CA 1
ATOM 1416 C C . ALA A 1 180 ? -18.837 12.241 -0.506 1.00 57.62 180 ALA A C 1
ATOM 1418 O O . ALA A 1 180 ? -18.914 12.920 0.508 1.00 57.62 180 ALA A O 1
ATOM 1419 N N . ARG A 1 181 ? -19.914 11.730 -1.123 1.00 49.12 181 ARG A N 1
ATOM 1420 C CA . ARG A 1 181 ? -21.282 11.927 -0.627 1.00 49.12 181 ARG A CA 1
ATOM 1421 C C . ARG A 1 181 ? -21.504 11.251 0.722 1.00 49.12 181 ARG A C 1
ATOM 1423 O O . ARG A 1 181 ? -21.991 11.917 1.622 1.00 49.12 181 ARG A O 1
ATOM 1430 N N . LEU A 1 182 ? -21.093 9.987 0.867 1.00 42.94 182 LEU A N 1
ATOM 1431 C CA . LEU A 1 182 ? -21.240 9.224 2.114 1.00 42.94 182 LEU A CA 1
ATOM 1432 C C . LEU A 1 182 ? -20.538 9.887 3.310 1.00 42.94 182 LEU A C 1
ATOM 1434 O O . LEU A 1 182 ? -21.052 9.804 4.414 1.00 42.94 182 LEU A O 1
ATOM 1438 N N . ILE A 1 183 ? -19.406 10.562 3.083 1.00 41.28 183 ILE A N 1
ATOM 1439 C CA . ILE A 1 183 ? -18.636 11.262 4.127 1.00 41.28 183 ILE A CA 1
ATOM 1440 C C . ILE A 1 183 ? -19.250 12.628 4.490 1.00 41.28 183 ILE A C 1
ATOM 1442 O O . ILE A 1 183 ? -19.049 13.112 5.594 1.00 41.28 183 ILE A O 1
ATOM 1446 N N . THR A 1 184 ? -19.983 13.276 3.578 1.00 40.69 184 THR A N 1
ATOM 1447 C CA . THR A 1 184 ? -20.604 14.596 3.822 1.00 40.69 184 THR A CA 1
ATOM 1448 C C . THR A 1 184 ? -22.018 14.536 4.402 1.00 40.69 184 THR A C 1
ATOM 1450 O O . THR A 1 184 ? -22.532 15.562 4.834 1.00 40.69 184 THR A O 1
ATOM 1453 N N . THR A 1 185 ? -22.672 13.373 4.365 1.00 35.06 185 THR A N 1
ATOM 1454 C CA . THR A 1 185 ? -24.038 13.167 4.890 1.00 35.06 185 THR A CA 1
ATOM 1455 C C . THR A 1 185 ? -24.079 12.413 6.225 1.00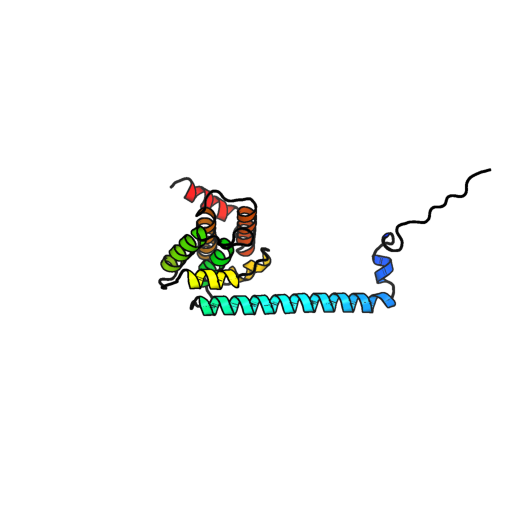 35.06 185 THR A C 1
ATOM 1457 O O . THR A 1 185 ? -25.161 12.034 6.663 1.00 35.06 185 THR A O 1
ATOM 1460 N N . SER A 1 186 ? -22.922 12.183 6.849 1.00 34.62 186 SER A N 1
ATOM 1461 C CA . SER A 1 186 ? -22.756 11.664 8.216 1.00 34.62 186 SER A CA 1
ATOM 1462 C C . SER A 1 186 ? -22.154 12.737 9.108 1.00 34.62 186 SER A C 1
ATOM 1464 O O . SER A 1 186 ? -22.605 12.867 10.261 1.00 34.62 186 SER A O 1
#